Protein AF-0000000074167340 (afdb_homodimer)

Radius of gyration: 22.3 Å; Cα contacts (8 Å, |Δi|>4): 330; chains: 2; bounding box: 80×56×42 Å

Secondary structure (DSSP, 8-state):
-------HHHHHHHHHHHHHHHTTS-GGG--HHHHHHHHT--HHHHHHH-SSHHHHHHHHHHHHHHT------S-HHHHHHHHHHHHHHHHTSHHHHHHHHHHHH---HHHHHHHIIIIIIHHHHHHHHHHTTTS-HHHHHHHHHHHHHHHHHHHHS-GGG-SHHHHHHHHHHHHHHT-/---PPP-HHHHHHHHHHHHHHHTTS-GGG--HHHHHHHHT--HHHHHHH-SSHHHHHHHHHHHHHHT------S-HHHHHHHHHHHHHHHHTSHHHHHHHHHHHH---HHHHHHHIIIIIIHHHHHHHHHHTTTS-HHHHHHHHHHHHHHHHHHHHS-GGG-SHHHHHHHHHHHHHHT-

Sequence (358 aa):
MAGRPKDPTINKKIYTEIQRLLETTHFRDITIDQISENTGISKATIYRRWKDKSSIIMSAFIEQSQYIVIHNQDNLYDDLFQFLVKIKDIYKTKLGSAVIEILISHQQMEARETFMTNYFNHNRKVLKEIVRKHIQEEEQDLFIDLIFSPIYFNILIKPETLDKNYIKKMLNQVLRIYHMAGRPKDPTINKKIYTEIQRLLETTHFRDITIDQISENTGISKATIYRRWKDKSSIIMSAFIEQSQYIVIHNQDNLYDDLFQFLVKIKDIYKTKLGSAVIEILISHQQMEARETFMTNYFNHNRKVLKEIVRKHIQEEEQDLFIDLIFSPIYFNILIKPETLDKNYIKKMLNQVLRIYH

pLDDT: mean 90.51, std 11.41, range [33.06, 98.44]

Organism: Staphylococcus epidermidis (strain ATCC 35984 / DSM 28319 / BCRC 17069 / CCUG 31568 / BM 3577 / RP62A) (NCBI:txid176279)

Solvent-accessible surface area (backbone atoms only — not comparable to full-atom values): 20411 Å² total; per-residue (Å²): 127,86,68,82,75,79,62,69,66,53,56,53,53,53,37,51,49,50,56,56,46,40,74,82,36,60,72,85,74,58,48,68,66,56,54,21,66,75,68,70,46,53,60,69,62,49,51,73,74,31,91,47,69,61,39,47,52,43,50,38,48,48,58,62,57,63,72,62,74,79,67,84,72,88,40,66,68,60,43,50,49,55,51,51,52,51,52,49,58,48,47,71,35,60,67,30,39,48,49,54,44,48,45,48,65,71,74,46,62,68,34,44,51,50,41,45,58,71,39,52,51,46,53,49,54,54,48,47,63,65,39,54,88,76,37,60,76,90,48,41,66,60,52,52,41,55,67,46,12,48,54,57,32,23,58,45,74,41,51,89,63,64,46,71,66,47,50,51,54,51,49,53,54,57,53,48,52,75,97,126,86,67,82,76,80,64,68,66,53,56,54,53,52,38,51,50,50,55,57,47,40,74,81,39,61,72,86,76,58,47,67,66,56,52,20,64,76,69,70,46,54,62,69,61,48,50,7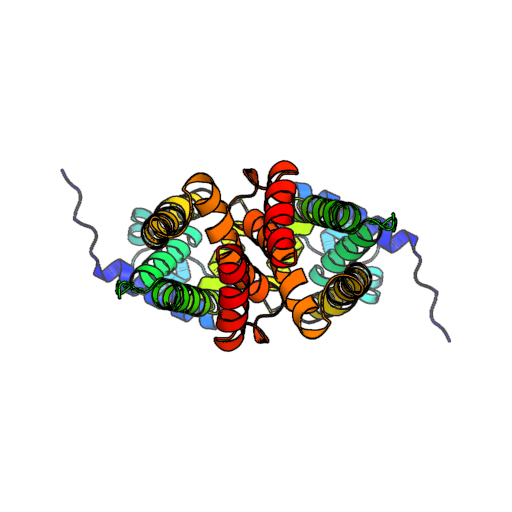3,74,30,92,47,68,61,39,47,53,43,50,40,49,48,58,63,56,62,72,63,73,79,66,83,73,88,39,65,68,59,43,50,50,55,50,52,52,51,52,48,59,49,46,71,36,60,67,31,38,49,51,53,42,48,44,49,64,69,75,45,61,66,36,44,51,50,40,45,58,72,39,53,52,46,53,50,54,55,49,47,64,64,39,54,88,77,37,59,76,92,47,41,65,60,52,50,43,55,67,46,14,45,54,57,33,23,58,44,73,42,50,90,64,63,45,72,66,46,51,51,54,51,49,54,53,57,54,50,51,75,97

Foldseek 3Di:
DPPDPPDPVVLVLLLVVQQVCLVPHQLVPDALVNSCVVRVNDSVSVCVPDVGSLQSLLVSLLVQLVVLDQDPPVDLLVSLLSNLQSVLVSCLGSSNVNNVVVCVVVPCVVSNVCCVPRPVVVVLVVNCVSCVVQDPPVCSVVLVCQLNVVSVVCSPPPSVPDDSVVSSVSSVVSVVVRD/DPPDPPDPVVLVLLLVVLQVCLVPHQLVPDALVNSCVVRVNDSVSVCVPDVGSLQSLLVSLLVQLVVLDQDPPVDLLVSLLSNLQSVLVSCLGSSNVNNVVVCVVVPCVVSNVCCVPSPVVVVLVVNCVSCVVQDPPVCSVVLVCQLNVVSVVCSPPPSVPDDSVVSVVSSVVSVVVRD

Structure (mmCIF, N/CA/C/O backbone):
data_AF-0000000074167340-model_v1
#
loop_
_entity.id
_entity.type
_entity.pdbx_description
1 polymer 'Transcriptional regulator, putative'
#
loop_
_atom_site.group_PDB
_atom_site.id
_atom_site.type_symbol
_atom_site.label_atom_id
_atom_site.label_alt_id
_atom_site.label_comp_id
_atom_site.label_asym_id
_atom_site.label_entity_id
_atom_site.label_seq_id
_atom_site.pdbx_PDB_ins_code
_atom_site.Cartn_x
_atom_site.Cartn_y
_atom_site.Cartn_z
_atom_site.occupancy
_atom_site.B_iso_or_equiv
_atom_site.auth_seq_id
_atom_site.auth_comp_id
_atom_site.auth_asym_id
_atom_site.auth_atom_id
_atom_site.pdbx_PDB_model_num
ATOM 1 N N . MET A 1 1 ? -38.094 -15 -15.633 1 33.28 1 MET A N 1
ATOM 2 C CA . MET A 1 1 ? -38.25 -15.492 -14.266 1 33.28 1 MET A CA 1
ATOM 3 C C . MET A 1 1 ? -37.094 -15.055 -13.391 1 33.28 1 MET A C 1
ATOM 5 O O . MET A 1 1 ? -35.938 -15.047 -13.836 1 33.28 1 MET A O 1
ATOM 9 N N . ALA A 1 2 ? -37.406 -14.242 -12.414 1 44.94 2 ALA A N 1
ATOM 10 C CA . ALA A 1 2 ? -36.406 -13.797 -11.453 1 44.94 2 ALA A CA 1
ATOM 11 C C . ALA A 1 2 ? -35.625 -14.984 -10.875 1 44.94 2 ALA A C 1
ATOM 13 O O . ALA A 1 2 ? -36.219 -15.945 -10.391 1 44.94 2 ALA A O 1
ATOM 14 N N . GLY A 1 3 ? -34.5 -15.391 -11.312 1 44.56 3 GLY A N 1
ATOM 15 C CA . GLY A 1 3 ? -33.75 -16.547 -10.859 1 44.56 3 GLY A CA 1
ATOM 16 C C . GLY A 1 3 ? -33.781 -16.719 -9.352 1 44.56 3 GLY A C 1
ATOM 17 O O . GLY A 1 3 ? -34.188 -15.812 -8.625 1 44.56 3 GLY A O 1
ATOM 18 N N . ARG A 1 4 ? -33.625 -18.031 -8.828 1 52.03 4 ARG A N 1
ATOM 19 C CA . ARG A 1 4 ? -33.656 -18.375 -7.41 1 52.03 4 ARG A CA 1
ATOM 20 C C . ARG A 1 4 ? -32.812 -17.406 -6.586 1 52.03 4 ARG A C 1
ATOM 22 O O . ARG A 1 4 ? -31.656 -17.109 -6.957 1 52.03 4 ARG A O 1
ATOM 29 N N . PRO A 1 5 ? -33.406 -16.688 -5.684 1 54.44 5 PRO A N 1
ATOM 30 C CA . PRO A 1 5 ? -32.656 -15.773 -4.836 1 54.44 5 PRO A CA 1
ATOM 31 C C . PRO A 1 5 ? -31.391 -16.438 -4.25 1 54.44 5 PRO A C 1
ATOM 33 O O . PRO A 1 5 ? -31.406 -17.625 -3.949 1 54.44 5 PRO A O 1
ATOM 36 N N . LYS A 1 6 ? -30.25 -15.867 -4.441 1 64.75 6 LYS A N 1
ATOM 37 C CA . LYS A 1 6 ? -28.984 -16.375 -3.926 1 64.75 6 LYS A CA 1
ATOM 38 C C . LYS A 1 6 ? -29.078 -16.625 -2.422 1 64.75 6 LYS A C 1
ATOM 40 O O . LYS A 1 6 ? -29.578 -15.789 -1.676 1 64.75 6 LYS A O 1
ATOM 45 N N . ASP A 1 7 ? -28.906 -17.953 -2.025 1 71.19 7 ASP A N 1
ATOM 46 C CA . ASP A 1 7 ? -28.859 -18.375 -0.629 1 71.19 7 ASP A CA 1
ATOM 47 C C . ASP A 1 7 ? -27.766 -17.609 0.131 1 71.19 7 ASP A C 1
ATOM 49 O O . ASP A 1 7 ? -26.578 -17.75 -0.174 1 71.19 7 ASP A O 1
ATOM 53 N N . PRO A 1 8 ? -28.156 -16.734 1.075 1 75.88 8 PRO A N 1
ATOM 54 C CA . PRO A 1 8 ? -27.156 -15.93 1.793 1 75.88 8 PRO A CA 1
ATOM 55 C C . PRO A 1 8 ? -26.188 -16.781 2.609 1 75.88 8 PRO A C 1
ATOM 57 O O . PRO A 1 8 ? -25.109 -16.328 2.971 1 75.88 8 PRO A O 1
ATOM 60 N N . THR A 1 9 ? -26.578 -17.984 2.879 1 86.94 9 THR A N 1
ATOM 61 C CA . THR A 1 9 ? -25.719 -18.844 3.684 1 86.94 9 THR A CA 1
ATOM 62 C C . THR A 1 9 ? -24.484 -19.266 2.889 1 86.94 9 THR A C 1
ATOM 64 O O . THR A 1 9 ? -23.453 -19.594 3.467 1 86.94 9 THR A O 1
ATOM 67 N N . ILE A 1 10 ? -24.625 -19.25 1.661 1 92.38 10 ILE A N 1
ATOM 68 C CA . ILE A 1 10 ? -23.531 -19.656 0.774 1 92.38 10 ILE A CA 1
ATOM 69 C C . ILE A 1 10 ? -22.375 -18.672 0.886 1 92.38 10 ILE A C 1
ATOM 71 O O . ILE A 1 10 ? -21.219 -19.062 1.049 1 92.38 10 ILE A O 1
ATOM 75 N N . ASN A 1 11 ? -22.703 -17.422 0.851 1 94.56 11 ASN A N 1
ATOM 76 C CA . ASN A 1 11 ? -21.656 -16.406 0.942 1 94.56 11 ASN A CA 1
ATOM 77 C C . ASN A 1 11 ? -20.859 -16.547 2.234 1 94.56 11 ASN A C 1
ATOM 79 O O . ASN A 1 11 ? -19.625 -16.531 2.211 1 94.56 11 ASN A O 1
ATOM 83 N N . LYS A 1 12 ? -21.594 -16.734 3.279 1 94.5 12 LYS A N 1
ATOM 84 C CA . LYS A 1 12 ? -20.938 -16.828 4.578 1 94.5 12 LYS A CA 1
ATOM 85 C C . LYS A 1 12 ? -19.984 -18.031 4.629 1 94.5 12 LYS A C 1
ATOM 87 O O . LYS A 1 12 ? -18.859 -17.906 5.145 1 94.5 12 LYS A O 1
ATOM 92 N N . LYS A 1 13 ? -20.438 -19.125 4.129 1 96.75 13 LYS A N 1
ATOM 93 C CA . LYS A 1 13 ? -19.609 -20.328 4.105 1 96.75 13 LYS A CA 1
ATOM 94 C C . LYS A 1 13 ? -18.344 -20.094 3.283 1 96.75 13 LYS A C 1
ATOM 96 O O . LYS A 1 13 ? -17.25 -20.484 3.703 1 96.75 13 LYS A O 1
ATOM 101 N N . ILE A 1 14 ? -18.5 -19.5 2.197 1 97.81 14 ILE A N 1
ATOM 102 C CA . ILE A 1 14 ? -17.375 -19.266 1.293 1 97.81 14 ILE A CA 1
ATOM 103 C C . ILE A 1 14 ? -16.422 -18.234 1.913 1 97.81 14 ILE A C 1
ATOM 105 O O . ILE A 1 14 ? -15.203 -18.422 1.875 1 97.81 14 ILE A O 1
ATOM 109 N N . TYR A 1 15 ? -16.984 -17.219 2.521 1 97.12 15 TYR A N 1
ATOM 110 C CA . TYR A 1 15 ? -16.156 -16.203 3.164 1 97.12 15 TYR A CA 1
ATOM 111 C C . TYR A 1 15 ? -15.359 -16.812 4.316 1 97.12 15 TYR A C 1
ATOM 113 O O . TYR A 1 15 ? -14.18 -16.5 4.488 1 97.12 15 TYR A O 1
ATOM 121 N N . THR A 1 16 ? -16 -17.641 5.078 1 97.19 16 THR A N 1
ATOM 122 C CA . THR A 1 16 ? -15.336 -18.312 6.188 1 97.19 16 THR A CA 1
ATOM 123 C C . THR A 1 16 ? -14.195 -19.188 5.68 1 97.19 16 THR A C 1
ATOM 125 O O . THR A 1 16 ? -13.109 -19.203 6.266 1 97.19 16 THR A O 1
ATOM 128 N N . GLU A 1 17 ? -14.461 -19.922 4.637 1 98.25 17 GLU A N 1
ATOM 129 C CA . GLU A 1 17 ? -13.438 -20.781 4.047 1 98.25 17 GLU A CA 1
ATOM 130 C C . GLU A 1 17 ? -12.258 -19.969 3.529 1 98.25 17 GLU A C 1
ATOM 132 O O . GLU A 1 17 ? -11.102 -20.359 3.707 1 98.25 17 GLU A O 1
ATOM 137 N N . ILE A 1 18 ? -12.57 -18.844 2.861 1 98.12 18 ILE A N 1
ATOM 138 C CA . ILE A 1 18 ? -11.516 -17.969 2.361 1 98.12 18 ILE A CA 1
ATOM 139 C C . ILE A 1 18 ? -10.641 -17.5 3.521 1 98.12 18 ILE A C 1
ATOM 141 O O . ILE A 1 18 ? -9.414 -17.562 3.441 1 98.12 18 ILE A O 1
ATOM 145 N N . GLN A 1 19 ? -11.234 -17.062 4.566 1 96.94 19 GLN A N 1
ATOM 146 C CA . GLN A 1 19 ? -10.5 -16.578 5.73 1 96.94 19 GLN A CA 1
ATOM 147 C C . GLN A 1 19 ? -9.641 -17.688 6.34 1 96.94 19 GLN A C 1
ATOM 149 O O . GLN A 1 19 ? -8.492 -17.453 6.719 1 96.94 19 GLN A O 1
ATOM 154 N N . ARG A 1 20 ? -10.188 -18.812 6.422 1 97.75 20 ARG A N 1
ATOM 155 C CA . ARG A 1 20 ? -9.453 -19.969 6.941 1 97.75 20 ARG A CA 1
ATOM 156 C C . ARG A 1 20 ? -8.234 -20.266 6.078 1 97.75 20 ARG A C 1
ATOM 158 O O . ARG A 1 20 ? -7.129 -20.438 6.598 1 97.75 20 ARG A O 1
ATOM 165 N N . LEU A 1 21 ? -8.422 -20.344 4.766 1 97.94 21 LEU A N 1
ATOM 166 C CA . LEU A 1 21 ? -7.344 -20.656 3.84 1 97.94 21 LEU A CA 1
ATOM 167 C C . LEU A 1 21 ? -6.246 -19.609 3.895 1 97.94 21 LEU A C 1
ATOM 169 O O . LEU A 1 21 ? -5.059 -19.938 3.822 1 97.94 21 LEU A O 1
ATOM 173 N N . LEU A 1 22 ? -6.656 -18.391 4.078 1 96.75 22 LEU A N 1
ATOM 174 C CA . LEU A 1 22 ? -5.699 -17.281 4.059 1 96.75 22 LEU A CA 1
ATOM 175 C C . LEU A 1 22 ? -4.781 -17.344 5.273 1 96.75 22 LEU A C 1
ATOM 177 O O . LEU A 1 22 ? -3.729 -16.703 5.293 1 96.75 22 LEU A O 1
ATOM 181 N N . GLU A 1 23 ? -5.133 -18.047 6.285 1 94.94 23 GLU A N 1
ATOM 182 C CA . GLU A 1 23 ? -4.305 -18.172 7.48 1 94.94 23 GLU A CA 1
ATOM 183 C C . GLU A 1 23 ? -3.004 -18.906 7.18 1 94.94 23 GLU A C 1
ATOM 185 O O . GLU A 1 23 ? -1.98 -18.656 7.82 1 94.94 23 GLU A O 1
ATOM 190 N N . THR A 1 24 ? -3.047 -19.766 6.156 1 93.75 24 THR A N 1
ATOM 191 C CA . THR A 1 24 ? -1.882 -20.609 5.945 1 93.75 24 THR A CA 1
ATOM 192 C C . THR A 1 24 ? -1.45 -20.594 4.48 1 93.75 24 THR A C 1
ATOM 194 O O . THR A 1 24 ? -0.377 -21.094 4.137 1 93.75 24 THR A O 1
ATOM 197 N N . THR A 1 25 ? -2.32 -20.062 3.613 1 94 25 THR A N 1
ATOM 198 C CA . THR A 1 25 ? -2.062 -20.094 2.178 1 94 25 THR A CA 1
ATOM 199 C C . THR A 1 25 ? -2.135 -18.688 1.584 1 94 25 THR A C 1
ATOM 201 O O . THR A 1 25 ? -3.029 -17.922 1.922 1 94 25 THR A O 1
ATOM 204 N N . HIS A 1 26 ? -1.151 -18.344 0.718 1 91.81 26 HIS A N 1
ATOM 205 C CA . HIS A 1 26 ? -1.223 -17.078 -0.015 1 91.81 26 HIS A CA 1
ATOM 206 C C . HIS A 1 26 ? -2.408 -17.062 -0.973 1 91.81 26 HIS A C 1
ATOM 208 O O . HIS A 1 26 ? -2.742 -18.094 -1.57 1 91.81 26 HIS A O 1
ATOM 214 N N . PHE A 1 27 ? -2.986 -15.938 -1.153 1 93.12 27 PHE A N 1
ATOM 215 C CA . PHE A 1 27 ? -4.254 -15.875 -1.873 1 93.12 27 PHE A CA 1
ATOM 216 C C . PHE A 1 27 ? -4.082 -16.344 -3.311 1 93.12 27 PHE A C 1
ATOM 218 O O . PHE A 1 27 ? -5.012 -16.906 -3.9 1 93.12 27 PHE A O 1
ATOM 225 N N . ARG A 1 28 ? -2.932 -16.234 -3.877 1 89.75 28 ARG A N 1
ATOM 226 C CA . ARG A 1 28 ? -2.695 -16.625 -5.262 1 89.75 28 ARG A CA 1
ATOM 227 C C . ARG A 1 28 ? -2.73 -18.141 -5.414 1 89.75 28 ARG A C 1
ATOM 229 O O . ARG A 1 28 ? -2.99 -18.656 -6.504 1 89.75 28 ARG A O 1
ATOM 236 N N . ASP A 1 29 ? -2.475 -18.781 -4.371 1 93.19 29 ASP A N 1
ATOM 237 C CA . ASP A 1 29 ? -2.385 -20.234 -4.422 1 93.19 29 ASP A CA 1
ATOM 238 C C . ASP A 1 29 ? -3.719 -20.875 -4.062 1 93.19 29 ASP A C 1
ATOM 240 O O . ASP A 1 29 ? -3.869 -22.094 -4.16 1 93.19 29 ASP A O 1
ATOM 244 N N . ILE A 1 30 ? -4.625 -20.125 -3.582 1 96.75 30 ILE A N 1
ATOM 245 C CA . ILE A 1 30 ? -5.969 -20.625 -3.312 1 96.75 30 ILE A CA 1
ATOM 246 C C . ILE A 1 30 ? -6.703 -20.859 -4.629 1 96.75 30 ILE A C 1
ATOM 248 O O . ILE A 1 30 ? -6.617 -20.047 -5.555 1 96.75 30 ILE A O 1
ATOM 252 N N . THR A 1 31 ? -7.383 -22 -4.75 1 97.12 31 THR A N 1
ATOM 253 C CA . THR A 1 31 ? -8.094 -22.312 -5.984 1 97.12 31 THR A CA 1
ATOM 254 C C . THR A 1 31 ? -9.586 -22.469 -5.723 1 97.12 31 THR A C 1
ATOM 256 O O . THR A 1 31 ? -10 -22.766 -4.598 1 97.12 31 THR A O 1
ATOM 259 N N . ILE A 1 32 ? -10.305 -22.328 -6.797 1 97.69 32 ILE A N 1
ATOM 260 C CA . ILE A 1 32 ? -11.75 -22.516 -6.719 1 97.69 32 ILE A CA 1
ATOM 261 C C . ILE A 1 32 ? -12.047 -23.984 -6.383 1 97.69 32 ILE A C 1
ATOM 263 O O . ILE A 1 32 ? -12.992 -24.266 -5.641 1 97.69 32 ILE A O 1
ATOM 267 N N . ASP A 1 33 ? -11.258 -24.859 -6.875 1 97.94 33 ASP A N 1
ATOM 268 C CA . ASP A 1 33 ? -11.422 -26.281 -6.574 1 97.94 33 ASP A CA 1
ATOM 269 C C . ASP A 1 33 ? -11.305 -26.547 -5.074 1 97.94 33 ASP A C 1
ATOM 271 O O . ASP A 1 33 ? -12.117 -27.266 -4.5 1 97.94 33 ASP A O 1
ATOM 275 N N . GLN A 1 34 ? -10.344 -25.969 -4.492 1 97.81 34 GLN A N 1
ATOM 276 C CA . GLN A 1 34 ? -10.133 -26.109 -3.057 1 97.81 34 GLN A CA 1
ATOM 277 C C . GLN A 1 34 ? -11.328 -25.578 -2.268 1 97.81 34 GLN A C 1
ATOM 279 O O . GLN A 1 34 ? -11.805 -26.234 -1.336 1 97.81 34 GLN A O 1
ATOM 284 N N . ILE A 1 35 ? -11.789 -24.422 -2.639 1 98.12 35 ILE A N 1
ATOM 285 C CA . ILE A 1 35 ? -12.922 -23.797 -1.97 1 98.12 35 ILE A CA 1
ATOM 286 C C . ILE A 1 35 ? -14.156 -24.688 -2.119 1 98.12 35 ILE A C 1
ATOM 288 O O . ILE A 1 35 ? -14.859 -24.953 -1.141 1 98.12 35 ILE A O 1
ATOM 292 N N . SER A 1 36 ? -14.367 -25.141 -3.346 1 98.44 36 SER A N 1
ATOM 293 C CA . SER A 1 36 ? -15.5 -26 -3.629 1 98.44 36 SER A CA 1
ATOM 294 C C . SER A 1 36 ? -15.438 -27.281 -2.797 1 98.44 36 SER A C 1
ATOM 296 O O . SER A 1 36 ? -16.406 -27.641 -2.127 1 98.44 36 SER A O 1
ATOM 298 N N . GLU A 1 37 ? -14.359 -27.891 -2.77 1 98.31 37 GLU A N 1
ATOM 299 C CA . GLU A 1 37 ? -14.172 -29.141 -2.051 1 98.31 37 GLU A CA 1
ATOM 300 C C . GLU A 1 37 ? -14.359 -28.953 -0.548 1 98.31 37 GLU A C 1
ATOM 302 O O . GLU A 1 37 ? -15.078 -29.719 0.098 1 98.31 37 GLU A O 1
ATOM 307 N N . ASN A 1 38 ? -13.805 -27.953 0.001 1 98.06 38 ASN A N 1
ATOM 308 C CA . ASN A 1 38 ? -13.82 -27.719 1.439 1 98.06 38 ASN A CA 1
ATOM 309 C C . ASN A 1 38 ? -15.219 -27.328 1.924 1 98.06 38 ASN A C 1
ATOM 311 O O . ASN A 1 38 ? -15.586 -27.625 3.064 1 98.06 38 ASN A O 1
ATOM 315 N N . THR A 1 39 ? -15.984 -26.688 1.065 1 97.75 39 THR A N 1
ATOM 316 C CA . THR A 1 39 ? -17.266 -26.141 1.502 1 97.75 39 THR A CA 1
ATOM 317 C C . THR A 1 39 ? -18.406 -27.062 1.075 1 97.75 39 THR A C 1
ATOM 319 O O . THR A 1 39 ? -19.531 -26.938 1.581 1 97.75 39 THR A O 1
ATOM 322 N N . GLY A 1 40 ? -18.203 -27.812 0.029 1 97.69 40 GLY A N 1
ATOM 323 C CA . GLY A 1 40 ? -19.25 -28.641 -0.548 1 97.69 40 GLY A CA 1
ATOM 324 C C . GLY A 1 40 ? -20.109 -27.891 -1.539 1 97.69 40 GLY A C 1
ATOM 325 O O . GLY A 1 40 ? -21.125 -28.422 -2.006 1 97.69 40 GLY A O 1
ATOM 326 N N . ILE A 1 41 ? -19.75 -26.719 -1.821 1 97.69 41 ILE A N 1
ATOM 327 C CA . ILE A 1 41 ? -20.484 -25.906 -2.795 1 97.69 41 ILE A CA 1
ATOM 328 C C . ILE A 1 41 ? -19.875 -26.109 -4.184 1 97.69 41 ILE A C 1
ATOM 330 O O . ILE A 1 41 ? -18.672 -26.047 -4.363 1 97.69 41 ILE A O 1
ATOM 334 N N . SER A 1 42 ? -20.719 -26.344 -5.16 1 97.19 42 SER A N 1
ATOM 335 C CA . SER A 1 42 ? -20.234 -26.688 -6.5 1 97.19 42 SER A CA 1
ATOM 336 C C . SER A 1 42 ? -19.547 -25.484 -7.152 1 97.19 42 SER A C 1
ATOM 338 O O . SER A 1 42 ? -19.891 -24.344 -6.871 1 97.19 42 SER A O 1
ATOM 340 N N . LYS A 1 43 ? -18.625 -25.766 -8.047 1 97.5 43 LYS A N 1
ATOM 341 C CA . LYS A 1 43 ? -17.969 -24.719 -8.805 1 97.5 43 LYS A CA 1
ATOM 342 C C . LYS A 1 43 ? -18.969 -23.891 -9.617 1 97.5 43 LYS A C 1
ATOM 344 O O . LYS A 1 43 ? -18.844 -22.672 -9.727 1 97.5 43 LYS A O 1
ATOM 349 N N . ALA A 1 44 ? -19.938 -24.547 -10.156 1 96.75 44 ALA A N 1
ATOM 350 C CA . ALA A 1 44 ? -20.969 -23.875 -10.93 1 96.75 44 ALA A CA 1
ATOM 351 C C . ALA A 1 44 ? -21.688 -22.812 -10.086 1 96.75 44 ALA A C 1
ATOM 353 O O . ALA A 1 44 ? -21.906 -21.688 -10.547 1 96.75 44 ALA A O 1
ATOM 354 N N . THR A 1 45 ? -22 -23.203 -8.867 1 96.69 45 THR A N 1
ATOM 355 C CA . THR A 1 45 ? -22.656 -22.266 -7.945 1 96.69 45 THR A CA 1
ATOM 356 C C . THR A 1 45 ? -21.75 -21.094 -7.633 1 96.69 45 THR A C 1
ATOM 358 O O . THR A 1 45 ? -22.188 -19.938 -7.621 1 96.69 45 THR A O 1
ATOM 361 N N . ILE A 1 46 ? -20.438 -21.328 -7.43 1 97.44 46 ILE A N 1
ATOM 362 C CA . ILE A 1 46 ? -19.469 -20.297 -7.098 1 97.44 46 ILE A CA 1
ATOM 363 C C . ILE A 1 46 ? -19.312 -19.328 -8.273 1 97.44 46 ILE A C 1
ATOM 365 O O . ILE A 1 46 ? -19.375 -18.109 -8.094 1 97.44 46 ILE A O 1
ATOM 369 N N . TYR A 1 47 ? -19.328 -19.859 -9.477 1 96.38 47 TYR A N 1
ATOM 370 C CA . TYR A 1 47 ? -19.078 -19.047 -10.664 1 96.38 47 TYR A CA 1
ATOM 371 C C . TYR A 1 47 ? -20.312 -18.234 -11.031 1 96.38 47 TYR A C 1
ATOM 373 O O . TYR A 1 47 ? -20.219 -17.234 -11.758 1 96.38 47 TYR A O 1
ATOM 381 N N . ARG A 1 48 ? -21.391 -18.688 -10.602 1 95.81 48 ARG A N 1
ATOM 382 C CA . ARG A 1 48 ? -22.594 -17.891 -10.789 1 95.81 48 ARG A CA 1
ATOM 383 C C . ARG A 1 48 ? -22.531 -16.609 -9.961 1 95.81 48 ARG A C 1
ATOM 385 O O . ARG A 1 48 ? -23.094 -15.586 -10.352 1 95.81 48 ARG A O 1
ATOM 392 N N . ARG A 1 49 ? -21.75 -16.672 -8.914 1 94.69 49 ARG A N 1
ATOM 393 C CA . ARG A 1 49 ? -21.719 -15.57 -7.969 1 94.69 49 ARG A CA 1
ATOM 394 C C . ARG A 1 49 ? -20.484 -14.695 -8.18 1 94.69 49 ARG A C 1
ATOM 396 O O . ARG A 1 49 ? -20.547 -13.477 -8.031 1 94.69 49 ARG A O 1
ATOM 403 N N . TRP A 1 50 ? -19.438 -15.32 -8.422 1 95.69 50 TRP A N 1
ATOM 404 C CA . TRP A 1 50 ? -18.156 -14.625 -8.562 1 95.69 50 TRP A CA 1
ATOM 405 C C . TRP A 1 50 ? -17.406 -15.086 -9.812 1 95.69 50 TRP A C 1
ATOM 407 O O . TRP A 1 50 ? -17.406 -16.281 -10.125 1 95.69 50 TRP A O 1
ATOM 417 N N . LYS A 1 51 ? -16.734 -14.172 -10.445 1 94.31 51 LYS A N 1
ATOM 418 C CA . LYS A 1 51 ? -16.047 -14.477 -11.688 1 94.31 51 LYS A CA 1
ATOM 419 C C . LYS A 1 51 ? -14.695 -15.156 -11.414 1 94.31 51 LYS A C 1
ATOM 421 O O . LYS A 1 51 ? -14.203 -15.914 -12.25 1 94.31 51 LYS A O 1
ATOM 426 N N . ASP A 1 52 ? -14.102 -14.852 -10.219 1 94.25 52 ASP A N 1
ATOM 427 C CA . ASP A 1 52 ? -12.781 -15.375 -9.883 1 94.25 52 ASP A CA 1
ATOM 428 C C . ASP A 1 52 ? -12.516 -15.273 -8.383 1 94.25 52 ASP A C 1
ATOM 430 O O . ASP A 1 52 ? -13.352 -14.758 -7.633 1 94.25 52 ASP A O 1
ATOM 434 N N . LYS A 1 53 ? -11.445 -15.773 -7.914 1 94.31 53 LYS A N 1
ATOM 435 C CA . LYS A 1 53 ? -11.117 -15.812 -6.492 1 94.31 53 LYS A CA 1
ATOM 436 C C . LYS A 1 53 ? -10.906 -14.406 -5.938 1 94.31 53 LYS A C 1
ATOM 438 O O . LYS A 1 53 ? -11.195 -14.148 -4.77 1 94.31 53 LYS A O 1
ATOM 443 N N . SER A 1 54 ? -10.336 -13.484 -6.738 1 95.75 54 SER A N 1
ATOM 444 C CA . SER A 1 54 ? -10.141 -12.117 -6.273 1 95.75 54 SER A CA 1
ATOM 445 C C . SER A 1 54 ? -11.461 -11.453 -5.93 1 95.75 54 SER A C 1
ATOM 447 O O . SER A 1 54 ? -11.555 -10.719 -4.941 1 95.75 54 SER A O 1
ATOM 449 N N . SER A 1 55 ? -12.445 -11.742 -6.719 1 96.19 55 SER A N 1
ATOM 450 C CA . SER A 1 55 ? -13.781 -11.211 -6.461 1 96.19 55 SER A CA 1
ATOM 451 C C . SER A 1 55 ? -14.352 -11.773 -5.164 1 96.19 55 SER A C 1
ATOM 453 O O . SER A 1 55 ? -15.039 -11.062 -4.426 1 96.19 55 SER A O 1
ATOM 455 N N . ILE A 1 56 ? -14.078 -13.031 -4.875 1 97.19 56 ILE A N 1
ATOM 456 C CA . ILE A 1 56 ? -14.531 -13.641 -3.627 1 97.19 56 ILE A CA 1
ATOM 457 C C . ILE A 1 56 ? -13.844 -12.961 -2.445 1 97.19 56 ILE A C 1
ATOM 459 O O . ILE A 1 56 ? -14.508 -12.57 -1.479 1 97.19 56 ILE A O 1
ATOM 463 N N . ILE A 1 57 ? -12.562 -12.805 -2.555 1 97.56 57 ILE A N 1
ATOM 464 C CA . ILE A 1 57 ? -11.766 -12.195 -1.497 1 97.56 57 ILE A CA 1
ATOM 465 C C . ILE A 1 57 ? -12.25 -10.773 -1.235 1 97.56 57 ILE A C 1
ATOM 467 O O . ILE A 1 57 ? -12.43 -10.375 -0.083 1 97.56 57 ILE A O 1
ATOM 471 N N . MET A 1 58 ? -12.484 -10.07 -2.289 1 97.19 58 MET A N 1
ATOM 472 C CA . MET A 1 58 ? -12.961 -8.695 -2.164 1 97.19 58 MET A CA 1
ATOM 473 C C . MET A 1 58 ? -14.328 -8.648 -1.488 1 97.19 58 MET A C 1
ATOM 475 O O . MET A 1 58 ? -14.57 -7.812 -0.618 1 97.19 58 MET A O 1
ATOM 479 N N . SER A 1 59 ? -15.164 -9.57 -1.897 1 96.06 59 SER A N 1
ATOM 480 C CA . SER A 1 59 ? -16.5 -9.633 -1.302 1 96.06 59 SER A CA 1
ATOM 481 C C . SER A 1 59 ? -16.422 -9.969 0.184 1 96.06 59 SER A C 1
ATOM 483 O O . SER A 1 59 ? -17.141 -9.383 0.993 1 96.06 59 SER A O 1
ATOM 485 N N . ALA A 1 60 ? -15.578 -10.875 0.534 1 96.62 60 ALA A N 1
ATOM 486 C CA . ALA A 1 60 ? -15.375 -11.234 1.936 1 96.62 60 ALA A CA 1
ATOM 487 C C . ALA A 1 60 ? -14.883 -10.031 2.738 1 96.62 60 ALA A C 1
ATOM 489 O O . ALA A 1 60 ? -15.328 -9.805 3.863 1 96.62 60 ALA A O 1
ATOM 490 N N . PHE A 1 61 ? -14.008 -9.273 2.197 1 97.06 61 PHE A N 1
ATOM 491 C CA . PHE A 1 61 ? -13.445 -8.086 2.82 1 97.06 61 PHE A CA 1
ATOM 492 C C . PHE A 1 61 ? -14.523 -7.039 3.066 1 97.06 61 PHE A C 1
ATOM 494 O O . PHE A 1 61 ? -14.625 -6.488 4.164 1 97.06 61 PHE A O 1
ATOM 501 N N . ILE A 1 62 ? -15.32 -6.797 2.049 1 95.81 62 ILE A N 1
ATOM 502 C CA . ILE A 1 62 ? -16.375 -5.785 2.139 1 95.81 62 ILE A CA 1
ATOM 503 C C . ILE A 1 62 ? -17.375 -6.184 3.211 1 95.81 62 ILE A C 1
ATOM 505 O O . ILE A 1 62 ? -17.812 -5.348 4.008 1 95.81 62 ILE A O 1
ATOM 509 N N . GLU A 1 63 ? -17.656 -7.461 3.186 1 93 63 GLU A N 1
ATOM 510 C CA . GLU A 1 63 ? -18.562 -7.961 4.215 1 93 63 GLU A CA 1
ATOM 511 C C . GLU A 1 63 ? -18 -7.738 5.609 1 93 63 GLU A C 1
ATOM 513 O O . GLU A 1 63 ? -18.703 -7.293 6.512 1 93 63 GLU A O 1
ATOM 518 N N . GLN A 1 64 ? -16.812 -7.98 5.824 1 92.19 64 GLN A N 1
ATOM 519 C CA . GLN A 1 64 ? -16.156 -7.84 7.121 1 92.19 64 GLN A CA 1
ATOM 520 C C . GLN A 1 64 ? -16.047 -6.371 7.527 1 92.19 64 GLN A C 1
ATOM 522 O O . GLN A 1 64 ? -16.125 -6.039 8.711 1 92.19 64 GLN A O 1
ATOM 527 N N . SER A 1 65 ? -15.906 -5.508 6.582 1 90.88 65 SER A N 1
ATOM 528 C CA . SER A 1 65 ? -15.688 -4.09 6.852 1 90.88 65 SER A CA 1
ATOM 529 C C . SER A 1 65 ? -16.984 -3.4 7.258 1 90.88 65 SER A C 1
ATOM 531 O O . SER A 1 65 ? -16.969 -2.33 7.867 1 90.88 65 SER A O 1
ATOM 533 N N . GLN A 1 66 ? -18.203 -3.869 6.801 1 80.56 66 GLN A N 1
ATOM 534 C CA . GLN A 1 66 ? -19.5 -3.266 7.055 1 80.56 66 GLN A CA 1
ATOM 535 C C . GLN A 1 66 ? -19.906 -3.43 8.516 1 80.56 66 GLN A C 1
ATOM 537 O O . GLN A 1 66 ? -20.781 -2.705 9.008 1 80.56 66 GLN A O 1
ATOM 542 N N . TYR A 1 67 ? -19.391 -4.324 9.094 1 66.5 67 TYR A N 1
ATOM 543 C CA . TYR A 1 67 ? -19.719 -4.5 10.508 1 66.5 67 TYR A CA 1
ATOM 544 C C . TYR A 1 67 ? -19.156 -3.355 11.336 1 66.5 67 TYR A C 1
ATOM 546 O O . TYR A 1 67 ? -19.438 -3.256 12.539 1 66.5 67 TYR A O 1
ATOM 554 N N . ILE A 1 68 ? -18.594 -2.41 10.695 1 59.09 68 ILE A N 1
ATOM 555 C CA . ILE A 1 68 ? -17.953 -1.277 11.367 1 59.09 68 ILE A CA 1
ATOM 556 C C . ILE A 1 68 ? -18.984 -0.154 11.547 1 59.09 68 ILE A C 1
ATOM 558 O O . ILE A 1 68 ? -19.266 0.586 10.602 1 59.09 68 ILE A O 1
ATOM 562 N N . VAL A 1 69 ? -20.016 -0.324 12.383 1 58.41 69 VAL A N 1
ATOM 563 C CA . VAL A 1 69 ? -21 0.698 12.719 1 58.41 69 VAL A CA 1
ATOM 564 C C . VAL A 1 69 ? -20.312 1.894 13.359 1 58.41 69 VAL A C 1
ATOM 566 O O . VAL A 1 69 ? -19.547 1.734 14.32 1 58.41 69 VAL A O 1
ATOM 569 N N . ILE A 1 70 ? -20.266 3.062 12.586 1 61.44 70 ILE A N 1
ATOM 570 C CA . ILE A 1 70 ? -19.797 4.293 13.219 1 61.44 70 ILE A CA 1
ATOM 571 C C . ILE A 1 70 ? -20.922 4.883 14.078 1 61.44 70 ILE A C 1
ATOM 573 O O . ILE A 1 70 ? -22.031 5.113 13.586 1 61.44 70 ILE A O 1
ATOM 577 N N . HIS A 1 71 ? -20.703 4.746 15.359 1 60.81 71 HIS A N 1
ATOM 578 C CA . HIS A 1 71 ? -21.656 5.41 16.25 1 60.81 71 HIS A CA 1
ATOM 579 C C . HIS A 1 71 ? -21.469 6.922 16.219 1 60.81 71 HIS A C 1
ATOM 581 O O . HIS A 1 71 ? -20.391 7.426 16.547 1 60.81 71 HIS A O 1
ATOM 587 N N . ASN A 1 72 ? -22.203 7.578 15.461 1 64.12 72 ASN A N 1
ATOM 588 C CA . ASN A 1 72 ? -22.156 9.039 15.484 1 64.12 72 ASN A CA 1
ATOM 589 C C . ASN A 1 72 ? -22.359 9.57 16.906 1 64.12 72 ASN A C 1
ATOM 591 O O . ASN A 1 72 ? -23.438 9.438 17.484 1 64.12 72 ASN A O 1
ATOM 595 N N . GLN A 1 73 ? -21.234 9.844 17.609 1 67.19 73 GLN A N 1
ATOM 596 C CA . GLN A 1 73 ? -21.312 10.383 18.969 1 67.19 73 GLN A CA 1
ATOM 597 C C . GLN A 1 73 ? -21.312 11.914 18.953 1 67.19 73 GLN A C 1
ATOM 599 O O . GLN A 1 73 ? -21.234 12.555 20 1 67.19 73 GLN A O 1
ATOM 604 N N . ASP A 1 74 ? -21.375 12.445 17.797 1 77.12 74 ASP A N 1
ATOM 605 C CA . ASP A 1 74 ? -21.359 13.891 17.609 1 77.12 74 ASP A CA 1
ATOM 606 C C . ASP A 1 74 ? -20.047 14.492 18.125 1 77.12 74 ASP A C 1
ATOM 608 O O . ASP A 1 74 ? -20.047 15.586 18.703 1 77.12 74 ASP A O 1
ATOM 612 N N . ASN A 1 75 ? -18.984 13.75 18.234 1 90.06 75 ASN A N 1
ATOM 613 C CA . ASN A 1 75 ? -17.625 14.172 18.516 1 90.06 75 ASN A CA 1
ATOM 614 C C . ASN A 1 75 ? -16.672 13.805 17.391 1 90.06 75 ASN A C 1
ATOM 616 O O . ASN A 1 75 ? -16.453 12.625 17.109 1 90.06 75 ASN A O 1
ATOM 620 N N . LEU A 1 76 ? -16.172 14.836 16.766 1 92 76 LEU A N 1
ATOM 621 C CA . LEU A 1 76 ? -15.375 14.672 15.555 1 92 76 LEU A CA 1
ATOM 622 C C . LEU A 1 76 ? -14.195 13.742 15.797 1 92 76 LEU A C 1
ATOM 624 O O . LEU A 1 76 ? -14.008 12.766 15.07 1 92 76 LEU A O 1
ATOM 628 N N . TYR A 1 77 ? -13.406 14.047 16.859 1 93.94 77 TYR A N 1
ATOM 629 C CA . TYR A 1 77 ? -12.219 13.25 17.172 1 93.94 77 TYR A CA 1
ATOM 630 C C . TYR A 1 77 ? -12.594 11.797 17.422 1 93.94 77 TYR A C 1
ATOM 632 O O . TYR A 1 77 ? -11.992 10.891 16.844 1 93.94 77 TYR A O 1
ATOM 640 N N . ASP A 1 78 ? -13.578 11.523 18.203 1 93.25 78 ASP A N 1
ATOM 641 C CA . ASP A 1 78 ? -13.969 10.172 18.578 1 93.25 78 ASP A CA 1
ATOM 642 C C . ASP A 1 78 ? -14.469 9.383 17.359 1 93.25 78 ASP A C 1
ATOM 644 O O . ASP A 1 78 ? -14.148 8.203 17.203 1 93.25 78 ASP A O 1
ATOM 648 N N . ASP A 1 79 ? -15.211 10.055 16.609 1 92.25 79 ASP A N 1
ATOM 649 C CA . ASP A 1 79 ? -15.742 9.406 15.406 1 92.25 79 ASP A CA 1
ATOM 650 C C . ASP A 1 79 ? -14.625 9.023 14.445 1 92.25 79 ASP A C 1
ATOM 652 O O . ASP A 1 79 ? -14.578 7.895 13.953 1 92.25 79 ASP A O 1
ATOM 656 N N . LEU A 1 80 ? -13.711 9.93 14.227 1 94.75 80 LEU A N 1
ATOM 657 C CA . LEU A 1 80 ? -12.594 9.664 13.328 1 94.75 80 LEU A CA 1
ATOM 658 C C . LEU A 1 80 ? -11.664 8.602 13.906 1 94.75 80 LEU A C 1
ATOM 660 O O . LEU A 1 80 ? -11.227 7.699 13.188 1 94.75 80 LEU A O 1
ATOM 664 N N . PHE A 1 81 ? -11.414 8.711 15.18 1 95.75 81 PHE A N 1
ATOM 665 C CA . PHE A 1 81 ? -10.523 7.766 15.844 1 95.75 81 PHE A CA 1
ATOM 666 C C . PHE A 1 81 ? -11.07 6.348 15.742 1 95.75 81 PHE A C 1
ATOM 668 O O . PHE A 1 81 ? -10.344 5.422 15.375 1 95.75 81 PHE A O 1
ATOM 675 N N . GLN A 1 82 ? -12.305 6.156 16.031 1 93.12 82 GLN A N 1
ATOM 676 C CA . GLN A 1 82 ? -12.922 4.84 15.977 1 93.12 82 GLN A CA 1
ATOM 677 C C . GLN A 1 82 ? -12.891 4.277 14.555 1 93.12 82 GLN A C 1
ATOM 679 O O . GLN A 1 82 ? -12.656 3.084 14.359 1 93.12 82 GLN A O 1
ATOM 684 N N . PHE A 1 83 ? -13.156 5.152 13.633 1 93 83 PHE A N 1
ATOM 685 C CA . PHE A 1 83 ? -13.109 4.75 12.234 1 93 83 PHE A CA 1
ATOM 686 C C . PHE A 1 83 ? -11.719 4.273 11.852 1 93 83 PHE A C 1
ATOM 688 O O . PHE A 1 83 ? -11.562 3.205 11.258 1 93 83 PHE A O 1
ATOM 695 N N . LEU A 1 84 ? -10.711 5.004 12.203 1 95.44 84 LEU A N 1
ATOM 696 C CA . LEU A 1 84 ? -9.328 4.688 11.852 1 95.44 84 LEU A CA 1
ATOM 697 C C . LEU A 1 84 ? -8.875 3.402 12.539 1 95.44 84 LEU A C 1
ATOM 699 O O . LEU A 1 84 ? -8.141 2.605 11.945 1 95.44 84 LEU A O 1
ATOM 703 N N . VAL A 1 85 ? -9.281 3.18 13.719 1 95.31 85 VAL A N 1
ATOM 704 C CA . VAL A 1 85 ? -8.945 1.962 14.445 1 95.31 85 VAL A CA 1
ATOM 705 C C . VAL A 1 85 ? -9.555 0.751 13.742 1 95.31 85 VAL A C 1
ATOM 707 O O . VAL A 1 85 ? -8.906 -0.287 13.609 1 95.31 85 VAL A O 1
ATOM 710 N N . LYS A 1 86 ? -10.719 0.872 13.312 1 92.75 86 LYS A N 1
ATOM 711 C CA . LYS A 1 86 ? -11.375 -0.219 12.594 1 92.75 86 LYS A CA 1
ATOM 712 C C . LYS A 1 86 ? -10.641 -0.547 11.297 1 92.75 86 LYS A C 1
ATOM 714 O O . LYS A 1 86 ? -10.453 -1.719 10.969 1 92.75 86 LYS A O 1
ATOM 719 N N . ILE A 1 87 ? -10.297 0.51 10.602 1 93.81 87 ILE A N 1
ATOM 720 C CA . ILE A 1 87 ? -9.547 0.333 9.367 1 93.81 87 ILE A CA 1
ATOM 721 C C . ILE A 1 87 ? -8.227 -0.387 9.656 1 93.81 87 ILE A C 1
ATOM 723 O O . ILE A 1 87 ? -7.898 -1.375 9 1 93.81 87 ILE A O 1
ATOM 727 N N . LYS A 1 88 ? -7.551 0.07 10.617 1 95.88 88 LYS A N 1
ATOM 728 C CA . LYS A 1 88 ? -6.312 -0.579 11.039 1 95.88 88 LYS A CA 1
ATOM 729 C C . LYS A 1 88 ? -6.535 -2.062 11.312 1 95.88 88 LYS A C 1
ATOM 731 O O . LYS A 1 88 ? -5.781 -2.91 10.828 1 95.88 88 LYS A O 1
ATOM 736 N N . ASP A 1 89 ? -7.551 -2.416 12.008 1 95.12 89 ASP A N 1
ATOM 737 C CA . ASP A 1 89 ? -7.785 -3.787 12.453 1 95.12 89 ASP A CA 1
ATOM 738 C C . ASP A 1 89 ? -8.07 -4.707 11.266 1 95.12 89 ASP A C 1
ATOM 740 O O . ASP A 1 89 ? -7.598 -5.848 11.234 1 95.12 89 ASP A O 1
ATOM 744 N N . ILE A 1 90 ? -8.758 -4.23 10.375 1 94.19 90 ILE A N 1
ATOM 745 C CA . ILE A 1 90 ? -9.117 -5.09 9.25 1 94.19 90 ILE A CA 1
ATOM 746 C C . ILE A 1 90 ? -7.918 -5.266 8.328 1 94.19 90 ILE A C 1
ATOM 748 O O . ILE A 1 90 ? -7.645 -6.371 7.855 1 94.19 90 ILE A O 1
ATOM 752 N N . TYR A 1 91 ? -7.16 -4.234 8.102 1 94 91 TYR A N 1
ATOM 753 C CA . TYR A 1 91 ? -6.082 -4.316 7.121 1 94 91 TYR A CA 1
ATOM 754 C C . TYR A 1 91 ? -4.867 -5.027 7.711 1 94 91 TYR A C 1
ATOM 756 O O . TYR A 1 91 ? -3.959 -5.426 6.977 1 94 91 TYR A O 1
ATOM 764 N N . LYS A 1 92 ? -4.828 -5.23 8.977 1 93.5 92 LYS A N 1
ATOM 765 C CA . LYS A 1 92 ? -3.752 -5.992 9.609 1 93.5 92 LYS A CA 1
ATOM 766 C C . LYS A 1 92 ? -4 -7.492 9.484 1 93.5 92 LYS A C 1
ATOM 768 O O . LYS A 1 92 ? -3.109 -8.297 9.758 1 93.5 92 LYS A O 1
ATOM 773 N N . THR A 1 93 ? -5.164 -7.887 9.055 1 93.94 93 THR A N 1
ATOM 774 C CA . THR A 1 93 ? -5.477 -9.297 8.859 1 93.94 93 THR A CA 1
ATOM 775 C C . THR A 1 93 ? -4.875 -9.812 7.555 1 93.94 93 THR A C 1
ATOM 777 O O . THR A 1 93 ? -4.449 -9.023 6.707 1 93.94 93 THR A O 1
ATOM 780 N N . LYS A 1 94 ? -4.898 -11.141 7.406 1 94.19 94 LYS A N 1
ATOM 781 C CA . LYS A 1 94 ? -4.465 -11.758 6.156 1 94.19 94 LYS A CA 1
ATOM 782 C C . LYS A 1 94 ? -5.387 -11.367 5.004 1 94.19 94 LYS A C 1
ATOM 784 O O . LYS A 1 94 ? -4.934 -11.188 3.871 1 94.19 94 LYS A O 1
ATOM 789 N N . LEU A 1 95 ? -6.621 -11.25 5.402 1 95.94 95 LEU A N 1
ATOM 790 C CA . LEU A 1 95 ? -7.605 -10.844 4.406 1 95.94 95 LEU A CA 1
ATOM 791 C C . LEU A 1 95 ? -7.316 -9.43 3.9 1 95.94 95 LEU A C 1
ATOM 793 O O . LEU A 1 95 ? -7.305 -9.195 2.689 1 95.94 95 LEU A O 1
ATOM 797 N N . GLY A 1 96 ? -7.027 -8.508 4.781 1 94.88 96 GLY A N 1
ATOM 798 C CA . GLY A 1 96 ? -6.68 -7.145 4.402 1 94.88 96 GLY A CA 1
ATOM 799 C C . GLY A 1 96 ? -5.426 -7.066 3.553 1 94.88 96 GLY A C 1
ATOM 800 O O . GLY A 1 96 ? -5.375 -6.312 2.58 1 94.88 96 GLY A O 1
ATOM 801 N N . SER A 1 97 ? -4.477 -7.859 3.891 1 92.69 97 SER A N 1
ATOM 802 C CA . SER A 1 97 ? -3.23 -7.91 3.129 1 92.69 97 SER A CA 1
ATOM 803 C C . SER A 1 97 ? -3.469 -8.422 1.713 1 92.69 97 SER A C 1
ATOM 805 O O . SER A 1 97 ? -2.889 -7.902 0.755 1 92.69 97 SER A O 1
ATOM 807 N N . ALA A 1 98 ? -4.297 -9.383 1.596 1 94.62 98 ALA A N 1
ATOM 808 C CA . ALA A 1 98 ? -4.629 -9.93 0.281 1 94.62 98 ALA A CA 1
ATOM 809 C C . ALA A 1 98 ? -5.309 -8.875 -0.592 1 94.62 98 ALA A C 1
ATOM 811 O O . ALA A 1 98 ? -5.004 -8.758 -1.782 1 94.62 98 ALA A O 1
ATOM 812 N N . VAL A 1 99 ? -6.148 -8.102 -0.02 1 95.75 99 VAL A N 1
ATOM 813 C CA . VAL A 1 99 ? -6.887 -7.078 -0.751 1 95.75 99 VAL A CA 1
ATOM 814 C C . VAL A 1 99 ? -5.922 -6.004 -1.251 1 95.75 99 VAL A C 1
ATOM 816 O O . VAL A 1 99 ? -6.004 -5.574 -2.404 1 95.75 99 VAL A O 1
ATOM 819 N N . ILE A 1 100 ? -4.977 -5.594 -0.457 1 93.38 100 ILE A N 1
ATOM 820 C CA . ILE A 1 100 ? -3.977 -4.605 -0.854 1 93.38 100 ILE A CA 1
ATOM 821 C C . ILE A 1 100 ? -3.176 -5.133 -2.043 1 93.38 100 ILE A C 1
ATOM 823 O O . ILE A 1 100 ? -2.943 -4.406 -3.012 1 93.38 100 ILE A O 1
ATOM 827 N N . GLU A 1 101 ? -2.797 -6.371 -1.961 1 91.94 101 GLU A N 1
ATOM 828 C CA . GLU A 1 101 ? -2.035 -6.98 -3.049 1 91.94 101 GLU A CA 1
ATOM 829 C C . GLU A 1 101 ? -2.85 -7.016 -4.34 1 91.94 101 GLU A C 1
ATOM 831 O O . GLU A 1 101 ? -2.318 -6.754 -5.422 1 91.94 101 GLU A O 1
ATOM 836 N N . ILE A 1 102 ? -4.102 -7.34 -4.188 1 93.25 102 ILE A N 1
ATOM 837 C CA . ILE A 1 102 ? -4.988 -7.387 -5.344 1 93.25 102 ILE A CA 1
ATOM 838 C C . ILE A 1 102 ? -5.102 -6 -5.969 1 93.25 102 ILE A C 1
ATOM 840 O O . ILE A 1 102 ? -5.008 -5.852 -7.191 1 93.25 102 ILE A O 1
ATOM 844 N N . LEU A 1 103 ? -5.234 -4.98 -5.184 1 92.69 103 LEU A N 1
ATOM 845 C CA . LEU A 1 103 ? -5.426 -3.617 -5.668 1 92.69 103 LEU A CA 1
ATOM 846 C C . LEU A 1 103 ? -4.18 -3.117 -6.387 1 92.69 103 LEU A C 1
ATOM 848 O O . LEU A 1 103 ? -4.277 -2.402 -7.387 1 92.69 103 LEU A O 1
ATOM 852 N N . ILE A 1 104 ? -3.035 -3.5 -5.938 1 89.5 104 ILE A N 1
ATOM 853 C CA . ILE A 1 104 ? -1.783 -3.006 -6.5 1 89.5 104 ILE A CA 1
ATOM 854 C C . ILE A 1 104 ? -1.487 -3.723 -7.816 1 89.5 104 ILE A C 1
ATOM 856 O O . ILE A 1 104 ? -0.767 -3.197 -8.664 1 89.5 104 ILE A O 1
ATOM 860 N N . SER A 1 105 ? -1.938 -5.008 -8.023 1 82.19 105 SER A N 1
ATOM 861 C CA . SER A 1 105 ? -1.65 -5.793 -9.219 1 82.19 105 SER A CA 1
ATOM 862 C C . SER A 1 105 ? -2.293 -5.176 -10.453 1 82.19 105 SER A C 1
ATOM 864 O O . SER A 1 105 ? -1.823 -5.383 -11.57 1 82.19 105 SER A O 1
ATOM 866 N N . HIS A 1 106 ? -3.285 -4.316 -10.328 1 75.12 106 HIS A N 1
ATOM 867 C CA . HIS A 1 106 ? -4.012 -3.605 -11.375 1 75.12 106 HIS A CA 1
ATOM 868 C C . HIS A 1 106 ? -4.609 -4.574 -12.391 1 75.12 106 HIS A C 1
ATOM 870 O O . HIS A 1 106 ? -5.055 -4.164 -13.469 1 75.12 106 HIS A O 1
ATOM 876 N N . GLN A 1 107 ? -4.586 -5.832 -12.18 1 72.56 107 GLN A N 1
ATOM 877 C CA . GLN A 1 107 ? -5.047 -6.836 -13.133 1 72.56 107 GLN A CA 1
ATOM 878 C C . GLN A 1 107 ? -6.445 -7.332 -12.781 1 72.56 107 GLN A C 1
ATOM 880 O O . GLN A 1 107 ? -7.074 -8.047 -13.562 1 72.56 107 GLN A O 1
ATOM 885 N N . GLN A 1 108 ? -6.902 -6.914 -11.711 1 82.12 108 GLN A N 1
ATOM 886 C CA . GLN A 1 108 ? -8.188 -7.414 -11.242 1 82.12 108 GLN A CA 1
ATOM 887 C C . GLN A 1 108 ? -9.258 -6.324 -11.289 1 82.12 108 GLN A C 1
ATOM 889 O O . GLN A 1 108 ? -9.695 -5.828 -10.25 1 82.12 108 GLN A O 1
ATOM 894 N N . MET A 1 109 ? -9.773 -6.121 -12.477 1 86.25 109 MET A N 1
ATOM 895 C CA . MET A 1 109 ? -10.625 -4.961 -12.727 1 86.25 109 MET A CA 1
ATOM 896 C C . MET A 1 109 ? -11.938 -5.066 -11.953 1 86.25 109 MET A C 1
ATOM 898 O O . MET A 1 109 ? -12.375 -4.098 -11.336 1 86.25 109 MET A O 1
ATOM 902 N N . GLU A 1 110 ? -12.508 -6.25 -12.023 1 91.06 110 GLU A N 1
ATOM 903 C CA . GLU A 1 110 ? -13.789 -6.418 -11.336 1 91.06 110 GLU A CA 1
ATOM 904 C C . GLU A 1 110 ? -13.633 -6.238 -9.828 1 91.06 110 GLU A C 1
ATOM 906 O O . GLU A 1 110 ? -14.438 -5.562 -9.195 1 91.06 110 GLU A O 1
ATOM 911 N N . ALA A 1 111 ? -12.664 -6.895 -9.25 1 93.75 111 ALA A N 1
ATOM 912 C CA . ALA A 1 111 ? -12.398 -6.758 -7.82 1 93.75 111 ALA A CA 1
ATOM 913 C C . ALA A 1 111 ? -12.141 -5.301 -7.445 1 93.75 111 ALA A C 1
ATOM 915 O O . ALA A 1 111 ? -12.656 -4.812 -6.434 1 93.75 111 ALA A O 1
ATOM 916 N N . ARG A 1 112 ? -11.414 -4.613 -8.258 1 94.12 112 ARG A N 1
ATOM 917 C CA . ARG A 1 112 ? -11.117 -3.203 -8.023 1 94.12 112 ARG A CA 1
ATOM 918 C C . ARG A 1 112 ? -12.391 -2.361 -8.062 1 94.12 112 ARG A C 1
ATOM 920 O O . ARG A 1 112 ? -12.602 -1.507 -7.195 1 94.12 112 ARG A O 1
ATOM 927 N N . GLU A 1 113 ? -13.188 -2.584 -9.047 1 94.25 113 GLU A N 1
ATO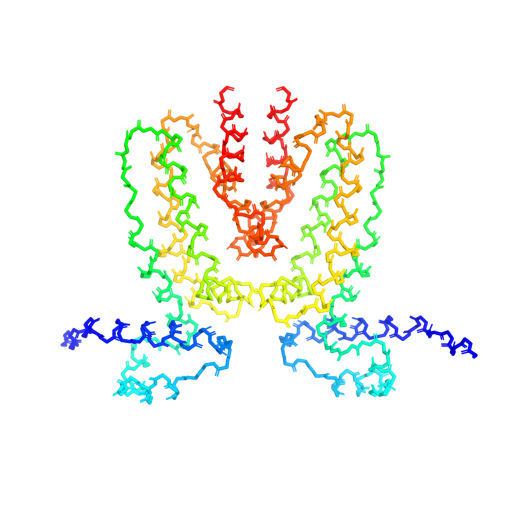M 928 C CA . GLU A 1 113 ? -14.438 -1.835 -9.172 1 94.25 113 GLU A CA 1
ATOM 929 C C . GLU A 1 113 ? -15.336 -2.053 -7.957 1 94.25 113 GLU A C 1
ATOM 931 O O . GLU A 1 113 ? -15.93 -1.106 -7.441 1 94.25 113 GLU A O 1
ATOM 936 N N . THR A 1 114 ? -15.383 -3.312 -7.57 1 94.75 114 THR A N 1
ATOM 937 C CA . THR A 1 114 ? -16.172 -3.648 -6.391 1 94.75 114 THR A CA 1
ATOM 938 C C . THR A 1 114 ? -15.625 -2.949 -5.152 1 94.75 114 THR A C 1
ATOM 940 O O . THR A 1 114 ? -16.391 -2.393 -4.359 1 94.75 114 THR A O 1
ATOM 943 N N . PHE A 1 115 ? -14.383 -2.898 -4.988 1 96.12 115 PHE A N 1
ATOM 944 C CA . PHE A 1 115 ? -13.734 -2.207 -3.881 1 96.12 115 PHE A CA 1
ATOM 945 C C . PHE A 1 115 ? -14.062 -0.718 -3.906 1 96.12 115 PHE A C 1
ATOM 947 O O . PHE A 1 115 ? -14.484 -0.154 -2.896 1 96.12 115 PHE A O 1
ATOM 954 N N . MET A 1 116 ? -13.836 -0.121 -5.059 1 94.88 116 MET A N 1
ATOM 955 C CA . MET A 1 116 ? -14.016 1.321 -5.199 1 94.88 116 MET A CA 1
ATOM 956 C C . MET A 1 116 ? -15.445 1.726 -4.863 1 94.88 116 MET A C 1
ATOM 958 O O . MET A 1 116 ? -15.672 2.672 -4.105 1 94.88 116 MET A O 1
ATOM 962 N N . THR A 1 117 ? -16.359 1.018 -5.344 1 95.06 117 THR A N 1
ATOM 963 C CA . THR A 1 117 ? -17.766 1.396 -5.215 1 95.06 117 THR A CA 1
ATOM 964 C C . THR A 1 117 ? -18.297 1.039 -3.832 1 95.06 117 THR A C 1
ATOM 966 O O . THR A 1 117 ? -18.859 1.889 -3.139 1 95.06 117 THR A O 1
ATOM 969 N N . ASN A 1 118 ? -18.016 -0.173 -3.369 1 94.69 118 ASN A N 1
ATOM 970 C CA . ASN A 1 118 ? -18.719 -0.705 -2.205 1 94.69 118 ASN A CA 1
ATOM 971 C C . ASN A 1 118 ? -17.922 -0.486 -0.922 1 94.69 118 ASN A C 1
ATOM 973 O O . ASN A 1 118 ? -18.453 -0.643 0.178 1 94.69 118 ASN A O 1
ATOM 977 N N . TYR A 1 119 ? -16.719 -0.037 -1.084 1 95 119 TYR A N 1
ATOM 978 C CA . TYR A 1 119 ? -15.914 0.18 0.112 1 95 119 TYR A CA 1
ATOM 979 C C . TYR A 1 119 ? -15.328 1.588 0.129 1 95 119 TYR A C 1
ATOM 981 O O . TYR A 1 119 ? -15.688 2.404 0.981 1 95 119 TYR A O 1
ATOM 989 N N . PHE A 1 120 ? -14.555 1.898 -0.771 1 94.38 120 PHE A N 1
ATOM 990 C CA . PHE A 1 120 ? -13.797 3.145 -0.741 1 94.38 120 PHE A CA 1
ATOM 991 C C . PHE A 1 120 ? -14.727 4.348 -0.836 1 94.38 120 PHE A C 1
ATOM 993 O O . PHE A 1 120 ? -14.766 5.184 0.07 1 94.38 120 PHE A O 1
ATOM 1000 N N . ASN A 1 121 ? -15.539 4.422 -1.894 1 94.5 121 ASN A N 1
ATOM 1001 C CA . ASN A 1 121 ? -16.422 5.566 -2.098 1 94.5 121 ASN A CA 1
ATOM 1002 C C . ASN A 1 121 ? -17.5 5.645 -1.015 1 94.5 121 ASN A C 1
ATOM 1004 O O . ASN A 1 121 ? -17.859 6.738 -0.572 1 94.5 121 ASN A O 1
ATOM 1008 N N . HIS A 1 122 ? -17.953 4.57 -0.649 1 92.94 122 HIS A N 1
ATOM 1009 C CA . HIS A 1 122 ? -18.953 4.535 0.416 1 92.94 122 HIS A CA 1
ATOM 1010 C C . HIS A 1 122 ? -18.391 5.121 1.709 1 92.94 122 HIS A C 1
ATOM 1012 O O . HIS A 1 122 ? -19 6.023 2.297 1 92.94 122 HIS A O 1
ATOM 1018 N N . ASN A 1 123 ? -17.234 4.613 2.146 1 92.31 123 ASN A N 1
ATOM 1019 C CA . ASN A 1 123 ? -16.625 5.082 3.389 1 92.31 123 ASN A CA 1
ATOM 1020 C C . ASN A 1 123 ? -16.25 6.555 3.305 1 92.31 123 ASN A C 1
ATOM 1022 O O . ASN A 1 123 ? -16.359 7.289 4.285 1 92.31 123 ASN A O 1
ATOM 1026 N N . ARG A 1 124 ? -15.82 6.977 2.197 1 93.38 124 ARG A N 1
ATOM 1027 C CA . ARG A 1 124 ? -15.484 8.383 2.006 1 93.38 124 ARG A CA 1
ATOM 1028 C C . ARG A 1 124 ? -16.719 9.266 2.186 1 93.38 124 ARG A C 1
ATOM 1030 O O . ARG A 1 124 ? -16.625 10.344 2.783 1 93.38 124 ARG A O 1
ATOM 1037 N N . LYS A 1 125 ? -17.812 8.836 1.653 1 93 125 LYS A N 1
ATOM 1038 C CA . LYS A 1 125 ? -19.062 9.586 1.818 1 93 125 LYS A CA 1
ATOM 1039 C C . LYS A 1 125 ? -19.438 9.711 3.293 1 93 125 LYS A C 1
ATOM 1041 O O . LYS A 1 125 ? -19.812 10.797 3.75 1 93 125 LYS A O 1
ATOM 1046 N N . VAL A 1 126 ? -19.297 8.656 3.996 1 90.88 126 VAL A N 1
ATOM 1047 C CA . VAL A 1 126 ? -19.594 8.648 5.426 1 90.88 126 VAL A CA 1
ATOM 1048 C C . VAL A 1 126 ? -18.656 9.617 6.145 1 90.88 126 VAL A C 1
ATOM 1050 O O . VAL A 1 126 ? -19.094 10.422 6.977 1 90.88 126 VAL A O 1
ATOM 1053 N N . LEU A 1 127 ? -17.438 9.625 5.836 1 93.44 127 LEU A N 1
ATOM 1054 C CA . LEU A 1 127 ? -16.438 10.477 6.48 1 93.44 127 LEU A CA 1
ATOM 1055 C C . LEU A 1 127 ? -16.688 11.945 6.156 1 93.44 127 LEU A C 1
ATOM 1057 O O . LEU A 1 127 ? -16.516 12.812 7.016 1 93.44 127 LEU A O 1
ATOM 1061 N N . LYS A 1 128 ? -17.062 12.18 4.945 1 94 128 LYS A N 1
ATOM 1062 C CA . LYS A 1 128 ? -17.391 13.555 4.566 1 94 128 LYS A CA 1
ATOM 1063 C C . LYS A 1 128 ? -18.547 14.086 5.398 1 94 128 LYS A C 1
ATOM 1065 O O . LYS A 1 128 ? -18.578 15.266 5.754 1 94 128 LYS A O 1
ATOM 1070 N N . GLU A 1 129 ? -19.453 13.227 5.691 1 91.25 129 GLU A N 1
ATOM 1071 C CA . GLU A 1 129 ? -20.578 13.625 6.543 1 91.25 129 GLU A CA 1
ATOM 1072 C C . GLU A 1 129 ? -20.094 13.945 7.957 1 91.25 129 GLU A C 1
ATOM 1074 O O . GLU A 1 129 ? -20.578 14.898 8.578 1 91.25 129 GLU A O 1
ATOM 1079 N N . ILE A 1 130 ? -19.172 13.227 8.398 1 90.12 130 ILE A N 1
ATOM 1080 C CA . ILE A 1 130 ? -18.641 13.398 9.742 1 90.12 130 ILE A CA 1
ATOM 1081 C C . ILE A 1 130 ? -17.875 14.719 9.836 1 90.12 130 ILE A C 1
ATOM 1083 O O . ILE A 1 130 ? -17.984 15.445 10.828 1 90.12 130 ILE A O 1
ATOM 1087 N N . VAL A 1 131 ? -17.188 15.094 8.75 1 93.38 131 VAL A N 1
ATOM 1088 C CA . VAL A 1 131 ? -16.25 16.219 8.875 1 93.38 131 VAL A CA 1
ATOM 1089 C C . VAL A 1 131 ? -16.891 17.484 8.312 1 93.38 131 VAL A C 1
ATOM 1091 O O . VAL A 1 131 ? -16.359 18.578 8.461 1 93.38 131 VAL A O 1
ATOM 1094 N N . ARG A 1 132 ? -18.062 17.406 7.648 1 92.38 132 ARG A N 1
ATOM 1095 C CA . ARG A 1 132 ? -18.688 18.469 6.875 1 92.38 132 ARG A CA 1
ATOM 1096 C C . ARG A 1 132 ? -18.844 19.734 7.711 1 92.38 132 ARG A C 1
ATOM 1098 O O . ARG A 1 132 ? -18.703 20.844 7.199 1 92.38 132 ARG A O 1
ATOM 1105 N N . LYS A 1 133 ? -19.078 19.609 9.016 1 90.94 133 LYS A N 1
ATOM 1106 C CA . LYS A 1 133 ? -19.328 20.781 9.867 1 90.94 133 LYS A CA 1
ATOM 1107 C C . LYS A 1 133 ? -18.016 21.406 10.328 1 90.94 133 LYS A C 1
ATOM 1109 O O . LYS A 1 133 ? -18 22.531 10.828 1 90.94 133 LYS A O 1
ATOM 1114 N N . HIS A 1 134 ? -16.938 20.734 10.133 1 90.75 134 HIS A N 1
ATOM 1115 C CA . HIS A 1 134 ? -15.688 21.156 10.758 1 90.75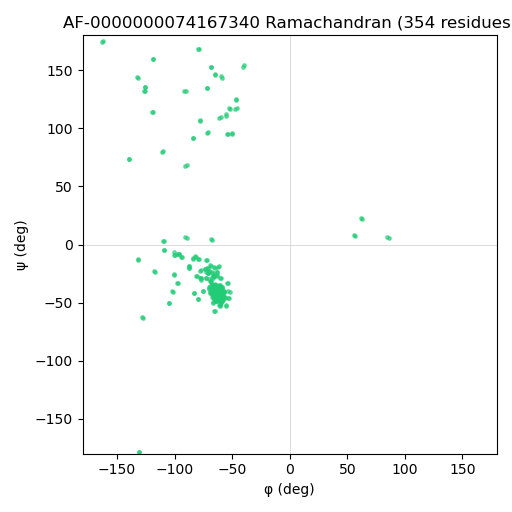 134 HIS A CA 1
ATOM 1116 C C . HIS A 1 134 ? -14.641 21.531 9.703 1 90.75 134 HIS A C 1
ATOM 1118 O O . HIS A 1 134 ? -13.703 22.281 9.992 1 90.75 134 HIS A O 1
ATOM 1124 N N . ILE A 1 135 ? -14.836 20.938 8.469 1 92.19 135 ILE A N 1
ATOM 1125 C CA . ILE A 1 135 ? -13.852 21.109 7.41 1 92.19 135 ILE A CA 1
ATOM 1126 C C . ILE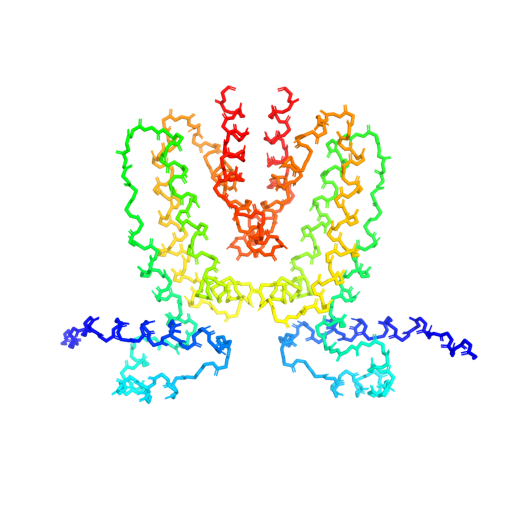 A 1 135 ? -14.531 21.641 6.148 1 92.19 135 ILE A C 1
ATOM 1128 O O . ILE A 1 135 ? -15.555 21.094 5.719 1 92.19 135 ILE A O 1
ATOM 1132 N N . GLN A 1 136 ? -13.93 22.672 5.57 1 93.19 136 GLN A N 1
ATOM 1133 C CA . GLN A 1 136 ? -14.484 23.219 4.336 1 93.19 136 GLN A CA 1
ATOM 1134 C C . GLN A 1 136 ? -14.539 22.172 3.236 1 93.19 136 GLN A C 1
ATOM 1136 O O . GLN A 1 136 ? -13.648 21.328 3.139 1 93.19 136 GLN A O 1
ATOM 1141 N N . GLU A 1 137 ? -15.539 22.203 2.436 1 94.38 137 GLU A N 1
ATOM 1142 C CA . GLU A 1 137 ? -15.812 21.203 1.416 1 94.38 137 GLU A CA 1
ATOM 1143 C C . GLU A 1 137 ? -14.594 20.969 0.527 1 94.38 137 GLU A C 1
ATOM 1145 O O . GLU A 1 137 ? -14.242 19.828 0.24 1 94.38 137 GLU A O 1
ATOM 1150 N N . GLU A 1 138 ? -13.906 22.016 0.179 1 93 138 GLU A N 1
ATOM 1151 C CA . GLU A 1 138 ? -12.797 21.938 -0.768 1 93 138 GLU A CA 1
ATOM 1152 C C . GLU A 1 138 ? -11.586 21.25 -0.14 1 93 138 GLU A C 1
ATOM 1154 O O . GLU A 1 138 ? -10.68 20.797 -0.85 1 93 138 GLU A O 1
ATOM 1159 N N . GLU A 1 139 ? -11.641 21.109 1.226 1 92.5 139 GLU A N 1
ATOM 1160 C CA . GLU A 1 139 ? -10.484 20.562 1.928 1 92.5 139 GLU A CA 1
ATOM 1161 C C . GLU A 1 139 ? -10.781 19.156 2.453 1 92.5 139 GLU A C 1
ATOM 1163 O O . GLU A 1 139 ? -9.883 18.469 2.943 1 92.5 139 GLU A O 1
ATOM 1168 N N . GLN A 1 140 ? -11.984 18.703 2.305 1 95.38 140 GLN A N 1
ATOM 1169 C CA . GLN A 1 140 ? -12.414 17.469 2.955 1 95.38 140 GLN A CA 1
ATOM 1170 C C . GLN A 1 140 ? -11.695 16.266 2.375 1 95.38 140 GLN A C 1
ATOM 1172 O O . GLN A 1 140 ? -11.234 15.398 3.117 1 95.38 140 GLN A O 1
ATOM 1177 N N . ASP A 1 141 ? -11.547 16.234 1.053 1 94.94 141 ASP A N 1
ATOM 1178 C CA . ASP A 1 141 ? -10.914 15.078 0.417 1 94.94 141 ASP A CA 1
ATOM 1179 C C . ASP A 1 141 ? -9.461 14.938 0.865 1 94.94 141 ASP A C 1
ATOM 1181 O O . ASP A 1 141 ? -9.023 13.844 1.225 1 94.94 141 ASP A O 1
ATOM 1185 N N . LEU A 1 142 ? -8.766 16.016 0.83 1 94.75 142 LEU A N 1
ATOM 1186 C CA . LEU A 1 142 ? -7.363 15.977 1.223 1 94.75 142 LEU A CA 1
ATOM 1187 C C . LEU A 1 142 ? -7.223 15.68 2.713 1 94.75 142 LEU A C 1
ATOM 1189 O O . LEU A 1 142 ? -6.309 14.969 3.127 1 94.75 142 LEU A O 1
ATOM 1193 N N . PHE A 1 143 ? -8.094 16.25 3.533 1 95.06 143 PHE A N 1
ATOM 1194 C CA . PHE A 1 143 ? -8.102 15.969 4.965 1 95.06 143 PHE A CA 1
ATOM 1195 C C . PHE A 1 143 ? -8.258 14.477 5.219 1 95.06 143 PHE A C 1
ATOM 1197 O O . PHE A 1 143 ? -7.5 13.883 5.992 1 95.06 143 PHE A O 1
ATOM 1204 N N . ILE A 1 144 ? -9.195 13.867 4.512 1 96.12 144 ILE A N 1
ATOM 1205 C CA . ILE A 1 144 ? -9.469 12.445 4.676 1 96.12 144 ILE A CA 1
ATOM 1206 C C . ILE A 1 144 ? -8.258 11.633 4.223 1 96.12 144 ILE A C 1
ATOM 1208 O O . ILE A 1 144 ? -7.852 10.688 4.906 1 96.12 144 ILE A O 1
ATOM 1212 N N . ASP A 1 145 ? -7.66 12.008 3.096 1 96.31 145 ASP A N 1
ATOM 1213 C CA . ASP A 1 145 ? -6.445 11.336 2.648 1 96.31 145 ASP A CA 1
ATOM 1214 C C . ASP A 1 145 ? -5.355 11.406 3.715 1 96.31 145 ASP A C 1
ATOM 1216 O O . ASP A 1 145 ? -4.672 10.414 3.977 1 96.31 145 ASP A O 1
ATOM 1220 N N . LEU A 1 146 ? -5.238 12.508 4.34 1 95.69 146 LEU A N 1
ATOM 1221 C CA . LEU A 1 146 ? -4.152 12.742 5.285 1 95.69 146 LEU A CA 1
ATOM 1222 C C . LEU A 1 146 ? -4.297 11.852 6.512 1 95.69 146 LEU A C 1
ATOM 1224 O O . LEU A 1 146 ? -3.305 11.359 7.051 1 95.69 146 LEU A O 1
ATOM 1228 N N . ILE A 1 147 ? -5.504 11.594 6.938 1 95.94 147 ILE A N 1
ATOM 1229 C CA . ILE A 1 147 ? -5.656 10.836 8.18 1 95.94 147 ILE A CA 1
ATOM 1230 C C . ILE A 1 147 ? -5.656 9.344 7.871 1 95.94 147 ILE A C 1
ATOM 1232 O O . ILE A 1 147 ? -5.336 8.523 8.734 1 95.94 147 ILE A O 1
ATOM 1236 N N . PHE A 1 148 ? -5.934 8.953 6.648 1 95.5 148 PHE A N 1
ATOM 1237 C CA . PHE A 1 148 ? -6.055 7.535 6.336 1 95.5 148 PHE A CA 1
ATOM 1238 C C . PHE A 1 148 ? -4.758 7 5.742 1 95.5 148 PHE A C 1
ATOM 1240 O O . PHE A 1 148 ? -4.398 5.844 5.961 1 95.5 148 PHE A O 1
ATOM 1247 N N . SER A 1 149 ? -4.078 7.824 5.008 1 96.81 149 SER A N 1
ATOM 1248 C CA . SER A 1 149 ? -2.918 7.371 4.246 1 96.81 149 SER A CA 1
ATOM 1249 C C . SER A 1 149 ? -1.856 6.77 5.16 1 96.81 149 SER A C 1
ATOM 1251 O O . SER A 1 149 ? -1.229 5.766 4.816 1 96.81 149 SER A O 1
ATOM 1253 N N . PRO A 1 150 ? -1.647 7.312 6.391 1 97.06 150 PRO A N 1
ATOM 1254 C CA . PRO A 1 150 ? -0.624 6.715 7.25 1 97.06 150 PRO A CA 1
ATOM 1255 C C . PRO A 1 150 ? -0.978 5.293 7.691 1 97.06 150 PRO A C 1
ATOM 1257 O O . PRO A 1 150 ? -0.084 4.488 7.961 1 97.06 150 PRO A O 1
ATOM 1260 N N . ILE A 1 151 ? -2.203 4.996 7.758 1 95.38 151 ILE A N 1
ATOM 1261 C CA . ILE A 1 151 ? -2.621 3.646 8.125 1 95.38 151 ILE A CA 1
ATOM 1262 C C . ILE A 1 151 ? -2.203 2.66 7.035 1 95.38 151 ILE A C 1
ATOM 1264 O O . ILE A 1 151 ? -1.534 1.663 7.316 1 95.38 151 ILE A O 1
ATOM 1268 N N . TYR A 1 152 ? -2.533 3.006 5.84 1 93.38 152 TYR A N 1
ATOM 1269 C CA . TYR A 1 152 ? -2.188 2.148 4.715 1 93.38 152 TYR A CA 1
ATOM 1270 C C . TYR A 1 152 ? -0.676 2.025 4.562 1 93.38 152 TYR A C 1
ATOM 1272 O O . TYR A 1 152 ? -0.156 0.931 4.332 1 93.38 152 TYR A O 1
ATOM 1280 N N . PHE A 1 153 ? -0.036 3.127 4.727 1 94.38 153 PHE A N 1
ATOM 1281 C CA . PHE A 1 153 ? 1.416 3.176 4.609 1 94.38 153 PHE A CA 1
ATOM 1282 C C . PHE A 1 153 ? 2.074 2.244 5.617 1 94.38 153 PHE A C 1
ATOM 1284 O O . PHE A 1 153 ? 2.953 1.455 5.258 1 94.38 153 PHE A O 1
ATOM 1291 N N . ASN A 1 154 ? 1.647 2.283 6.855 1 94.19 154 ASN A N 1
ATOM 1292 C CA . ASN A 1 154 ? 2.295 1.503 7.906 1 94.19 154 ASN A CA 1
ATOM 1293 C C . ASN A 1 154 ? 1.98 0.015 7.773 1 94.19 154 ASN A C 1
ATOM 1295 O O . ASN A 1 154 ? 2.805 -0.831 8.125 1 94.19 154 ASN A O 1
ATOM 1299 N N . ILE A 1 155 ? 0.861 -0.223 7.238 1 91.62 155 ILE A N 1
ATOM 1300 C CA . ILE A 1 155 ? 0.534 -1.623 6.996 1 91.62 155 ILE A CA 1
ATOM 1301 C C . ILE A 1 155 ? 1.561 -2.236 6.047 1 91.62 155 ILE A C 1
ATOM 1303 O O . ILE A 1 155 ? 1.949 -3.396 6.207 1 91.62 155 ILE A O 1
ATOM 1307 N N . LEU A 1 156 ? 2.025 -1.435 5.125 1 88.62 156 LEU A N 1
ATOM 1308 C CA . LEU A 1 156 ? 2.969 -1.878 4.105 1 88.62 156 LEU A CA 1
ATOM 1309 C C . LEU A 1 156 ? 4.398 -1.853 4.637 1 88.62 156 LEU A C 1
ATOM 1311 O O . LEU A 1 156 ? 5.176 -2.773 4.379 1 88.62 156 LEU A O 1
ATOM 1315 N N . ILE A 1 157 ? 4.73 -0.826 5.367 1 90.38 157 ILE A N 1
ATOM 1316 C CA . ILE A 1 157 ? 6.137 -0.52 5.617 1 90.38 157 ILE A CA 1
ATOM 1317 C C . ILE A 1 157 ? 6.508 -0.921 7.043 1 90.38 157 ILE A C 1
ATOM 1319 O O . ILE A 1 157 ? 7.492 -1.631 7.258 1 90.38 157 ILE A O 1
ATOM 1323 N N . LYS A 1 158 ? 5.723 -0.483 7.988 1 91.56 158 LYS A N 1
ATOM 1324 C CA . LYS A 1 158 ? 6.055 -0.713 9.391 1 91.56 158 LYS A CA 1
ATOM 1325 C C . LYS A 1 158 ? 4.809 -1.072 10.195 1 91.56 158 LYS A C 1
ATOM 1327 O O . LYS A 1 158 ? 4.418 -0.336 11.109 1 91.56 158 LYS A O 1
ATOM 1332 N N . PRO A 1 159 ? 4.32 -2.311 9.992 1 91 159 PRO A N 1
ATOM 1333 C CA . PRO A 1 159 ? 3.078 -2.715 10.648 1 91 159 PRO A CA 1
ATOM 1334 C C . PRO A 1 159 ? 3.195 -2.725 12.172 1 91 159 PRO A C 1
ATOM 1336 O O . PRO A 1 159 ? 2.203 -2.52 12.875 1 91 159 PRO A O 1
ATOM 1339 N N . GLU A 1 160 ? 4.367 -2.854 12.688 1 91.62 160 GLU A N 1
ATOM 1340 C CA . GLU A 1 160 ? 4.578 -2.941 14.125 1 91.62 160 GLU A CA 1
ATOM 1341 C C . GLU A 1 160 ? 4.387 -1.584 14.797 1 91.62 160 GLU A C 1
ATOM 1343 O O . GLU A 1 160 ? 4.137 -1.511 16 1 91.62 160 GLU A O 1
ATOM 1348 N N . THR A 1 161 ? 4.492 -0.502 14.031 1 93.75 161 THR A N 1
ATOM 1349 C CA . THR A 1 161 ? 4.371 0.847 14.57 1 93.75 161 THR A CA 1
ATOM 1350 C C . THR A 1 161 ? 2.912 1.292 14.594 1 93.75 161 THR A C 1
ATOM 1352 O O . THR A 1 161 ? 2.562 2.264 15.266 1 93.75 161 THR A O 1
ATOM 1355 N N . LEU A 1 162 ? 2.094 0.602 13.805 1 96.5 162 LEU A N 1
ATOM 1356 C CA . LEU A 1 162 ? 0.702 1.012 13.656 1 96.5 162 LEU A CA 1
ATOM 1357 C C . LEU A 1 162 ? -0.154 0.464 14.789 1 96.5 162 LEU A C 1
ATOM 1359 O O . LEU A 1 162 ? -0.602 -0.684 14.742 1 96.5 162 LEU A O 1
ATOM 1363 N N . ASP A 1 163 ? -0.282 1.245 15.836 1 97.19 163 ASP A N 1
ATOM 1364 C CA . ASP A 1 163 ? -1.153 0.936 16.969 1 97.19 163 ASP A CA 1
ATOM 1365 C C . ASP A 1 163 ? -2.031 2.133 17.328 1 97.19 163 ASP A C 1
ATOM 1367 O O . ASP A 1 163 ? -2.033 3.143 16.609 1 97.19 163 ASP A O 1
ATOM 1371 N N . LYS A 1 164 ? -2.826 1.977 18.344 1 97.44 164 LYS A N 1
ATOM 1372 C CA . LYS A 1 164 ? -3.764 3.025 18.734 1 97.44 164 LYS A CA 1
ATOM 1373 C C . LYS A 1 164 ? -3.031 4.316 19.078 1 97.44 164 LYS A C 1
ATOM 1375 O O . LYS A 1 164 ? -3.52 5.41 18.797 1 97.44 164 LYS A O 1
ATOM 1380 N N . ASN A 1 165 ? -1.927 4.172 19.688 1 97.56 165 ASN A N 1
ATOM 1381 C CA . ASN A 1 165 ? -1.147 5.352 20.062 1 97.56 165 ASN A CA 1
ATOM 1382 C C . ASN A 1 165 ? -0.663 6.109 18.828 1 97.56 165 ASN A C 1
ATOM 1384 O O . ASN A 1 165 ? -0.696 7.344 18.797 1 97.56 165 ASN A O 1
ATOM 1388 N N . TYR A 1 166 ? -0.205 5.434 17.844 1 97.56 166 TYR A N 1
ATOM 1389 C CA . TYR A 1 166 ? 0.19 6.055 16.594 1 97.56 166 TYR A CA 1
ATOM 1390 C C . TYR A 1 166 ? -0.971 6.828 15.977 1 97.56 166 TYR A C 1
ATOM 1392 O O . TYR A 1 166 ? -0.804 7.969 15.539 1 97.56 166 TYR A O 1
ATOM 1400 N N . ILE A 1 167 ? -2.139 6.215 15.977 1 97.88 167 ILE A N 1
ATOM 1401 C CA . ILE A 1 167 ? -3.326 6.82 15.391 1 97.88 167 ILE A CA 1
ATOM 1402 C C . ILE A 1 167 ? -3.703 8.078 16.172 1 97.88 167 ILE A C 1
ATOM 1404 O O . ILE A 1 167 ? -4.031 9.109 15.57 1 97.88 167 ILE A O 1
ATOM 1408 N N . LYS A 1 168 ? -3.598 7.984 17.453 1 97.31 168 LYS A N 1
ATOM 1409 C CA . LYS A 1 168 ? -3.893 9.133 18.312 1 97.31 168 LYS A CA 1
ATOM 1410 C C . LYS A 1 168 ? -2.973 10.305 17.984 1 97.31 168 LYS A C 1
ATOM 1412 O O . LYS A 1 168 ? -3.439 11.43 17.781 1 97.31 168 LYS A O 1
ATOM 1417 N N . LYS A 1 169 ? -1.706 10.07 17.922 1 95.69 169 LYS A N 1
ATOM 1418 C CA . LYS A 1 169 ? -0.725 11.117 17.641 1 95.69 169 LYS A CA 1
ATOM 1419 C C . LYS A 1 169 ? -0.952 11.734 16.266 1 95.69 169 LYS A C 1
ATOM 1421 O O . LYS A 1 169 ? -0.954 12.953 16.125 1 95.69 169 LYS A O 1
ATOM 1426 N N . MET A 1 170 ? -1.151 10.883 15.336 1 96.25 170 MET A N 1
ATOM 1427 C CA . MET A 1 170 ? -1.345 11.328 13.953 1 96.25 170 MET A CA 1
ATOM 1428 C C . MET A 1 170 ? -2.613 12.164 13.828 1 96.25 170 MET A C 1
ATOM 1430 O O . MET A 1 170 ? -2.584 13.258 13.258 1 96.25 170 MET A O 1
ATOM 1434 N N . LEU A 1 171 ? -3.713 11.664 14.383 1 96.44 171 LEU A N 1
ATOM 1435 C CA . LEU A 1 171 ? -4.992 12.352 14.289 1 96.44 171 LEU A CA 1
ATOM 1436 C C . LEU A 1 171 ? -4.93 13.703 14.992 1 96.44 171 LEU A C 1
ATOM 1438 O O . LEU A 1 171 ? -5.418 14.711 14.469 1 96.44 171 LEU A O 1
ATOM 1442 N N . ASN A 1 172 ? -4.27 13.773 16.141 1 94.25 172 ASN A N 1
ATOM 1443 C CA . ASN A 1 172 ? -4.098 15.031 16.859 1 94.25 172 ASN A CA 1
ATOM 1444 C C . ASN A 1 172 ? -3.309 16.047 16.031 1 94.25 172 ASN A C 1
ATOM 1446 O O . ASN A 1 172 ? -3.664 17.219 15.992 1 94.25 172 ASN A O 1
ATOM 1450 N N . GLN A 1 173 ? -2.32 15.547 15.398 1 92.19 173 GLN A N 1
ATOM 1451 C CA . GLN A 1 173 ? -1.481 16.438 14.602 1 92.19 173 GLN A CA 1
ATOM 1452 C C . GLN A 1 173 ? -2.246 17 13.406 1 92.19 173 GLN A C 1
ATOM 1454 O O . GLN A 1 173 ? -2.184 18.188 13.125 1 92.19 173 GLN A O 1
ATOM 1459 N N . VAL A 1 174 ? -2.996 16.172 12.742 1 93.44 174 VAL A N 1
ATOM 1460 C CA . VAL A 1 174 ? -3.711 16.609 11.547 1 93.44 174 VAL A CA 1
ATOM 1461 C C . VAL A 1 174 ? -4.836 17.562 11.93 1 93.44 174 VAL A C 1
ATOM 1463 O O . VAL A 1 174 ? -5.07 18.562 11.242 1 93.44 174 VAL A O 1
ATOM 1466 N N . LEU A 1 175 ? -5.473 17.281 13.055 1 91.69 175 LEU A N 1
ATOM 1467 C CA . LEU A 1 175 ? -6.586 18.125 13.469 1 91.69 175 LEU A CA 1
ATOM 1468 C C . LEU A 1 175 ? -6.09 19.484 13.938 1 91.69 175 LEU A C 1
ATOM 1470 O O . LEU A 1 175 ? -6.859 20.438 13.992 1 91.69 175 LEU A O 1
ATOM 1474 N N . ARG A 1 176 ? -4.852 19.531 14.281 1 83.75 176 ARG A N 1
ATOM 1475 C CA . ARG A 1 176 ? -4.27 20.828 14.633 1 83.75 176 ARG A CA 1
ATOM 1476 C C . ARG A 1 176 ? -4.215 21.75 13.414 1 83.75 176 ARG A C 1
ATOM 1478 O O . ARG A 1 176 ? -4.18 22.969 13.562 1 83.75 176 ARG A O 1
ATOM 1485 N N . ILE A 1 177 ? -4.109 21.156 12.219 1 71.31 177 ILE A N 1
ATOM 1486 C CA . ILE A 1 177 ? -4.074 21.922 10.977 1 71.31 177 ILE A CA 1
ATOM 1487 C C . ILE A 1 177 ? -5.363 22.734 10.836 1 71.31 177 ILE A C 1
ATOM 1489 O O . ILE A 1 177 ? -5.359 23.828 10.289 1 71.31 177 ILE A O 1
ATOM 1493 N N . TYR A 1 178 ? -6.449 22.266 11.383 1 66.19 178 TYR A N 1
ATOM 1494 C CA . TYR A 1 178 ? -7.762 22.828 11.094 1 66.19 178 TYR A CA 1
ATOM 1495 C C . TYR A 1 178 ? -8.312 23.578 12.305 1 66.19 178 TYR A C 1
ATOM 1497 O O . TYR A 1 178 ? -9.461 24.016 12.305 1 66.19 178 TYR A O 1
ATOM 1505 N N . HIS A 1 179 ? -7.449 23.594 13.289 1 62.97 179 HIS A N 1
ATOM 1506 C CA . HIS A 1 179 ? -7.789 24.484 14.398 1 62.97 179 HIS A CA 1
ATOM 1507 C C . HIS A 1 179 ? -6.871 25.703 14.422 1 62.97 179 HIS A C 1
ATOM 1509 O O . HIS A 1 179 ? -5.727 25.625 13.969 1 62.97 179 HIS A O 1
ATOM 1515 N N . MET B 1 1 ? 41.156 -15.867 0.514 1 33.06 1 MET B N 1
ATOM 1516 C CA . MET B 1 1 ? 41.281 -15.102 -0.721 1 33.06 1 MET B CA 1
ATOM 1517 C C . MET B 1 1 ? 40 -14.312 -1.002 1 33.06 1 MET B C 1
ATOM 1519 O O . MET B 1 1 ? 38.906 -14.805 -0.767 1 33.06 1 MET B O 1
ATOM 1523 N N . ALA B 1 2 ? 40.156 -13.008 -0.96 1 45.31 2 ALA B N 1
ATOM 1524 C CA . ALA B 1 2 ? 39.031 -12.117 -1.28 1 45.31 2 ALA B CA 1
ATOM 1525 C C . ALA B 1 2 ? 38.375 -12.508 -2.602 1 45.31 2 ALA B C 1
ATOM 1527 O O . ALA B 1 2 ? 39.062 -12.641 -3.623 1 45.31 2 ALA B O 1
ATOM 1528 N N . GLY B 1 3 ? 37.375 -13.25 -2.713 1 44.19 3 GLY B N 1
ATOM 1529 C CA . GLY B 1 3 ? 36.75 -13.711 -3.939 1 44.19 3 GLY B CA 1
ATOM 1530 C C . GLY B 1 3 ? 36.688 -12.648 -5.02 1 44.19 3 GLY B C 1
ATOM 1531 O O . GLY B 1 3 ? 36.906 -11.469 -4.75 1 44.19 3 GLY B O 1
ATOM 1532 N N . ARG B 1 4 ? 36.625 -13.078 -6.371 1 51.5 4 ARG B N 1
ATOM 1533 C CA . ARG B 1 4 ? 36.594 -12.188 -7.531 1 51.5 4 ARG B CA 1
ATOM 1534 C C . ARG B 1 4 ? 35.594 -11.078 -7.352 1 51.5 4 ARG B C 1
ATOM 1536 O O . ARG B 1 4 ? 34.438 -11.328 -6.953 1 51.5 4 ARG B O 1
ATOM 1543 N N . PRO B 1 5 ? 36.031 -9.844 -7.32 1 53.78 5 PRO B N 1
ATOM 1544 C CA . PRO B 1 5 ? 35.094 -8.727 -7.199 1 53.78 5 PRO B CA 1
ATOM 1545 C C . PRO B 1 5 ? 33.906 -8.859 -8.148 1 53.78 5 PRO B C 1
ATOM 1547 O O . PRO B 1 5 ? 34.062 -9.367 -9.258 1 53.78 5 PRO B O 1
ATOM 1550 N N . LYS B 1 6 ? 32.719 -8.836 -7.637 1 63.94 6 LYS B N 1
ATOM 1551 C CA . LYS B 1 6 ? 31.5 -8.922 -8.438 1 63.94 6 LYS B CA 1
ATOM 1552 C C . LYS B 1 6 ? 31.5 -7.902 -9.562 1 63.94 6 LYS B C 1
ATOM 1554 O O . LYS B 1 6 ? 31.828 -6.734 -9.352 1 63.94 6 LYS B O 1
ATOM 1559 N N . ASP B 1 7 ? 31.484 -8.422 -10.852 1 70.88 7 ASP B N 1
ATOM 1560 C CA . ASP B 1 7 ? 31.391 -7.613 -12.062 1 70.88 7 ASP B CA 1
ATOM 1561 C C . ASP B 1 7 ? 30.156 -6.707 -12.016 1 70.88 7 ASP B C 1
ATOM 1563 O O . ASP B 1 7 ? 29.031 -7.195 -12 1 70.88 7 ASP B O 1
ATOM 1567 N N . PRO B 1 8 ? 30.359 -5.379 -11.891 1 75.5 8 PRO B N 1
ATOM 1568 C CA . PRO B 1 8 ? 29.219 -4.465 -11.789 1 75.5 8 PRO B CA 1
ATOM 1569 C C . PRO B 1 8 ? 28.328 -4.496 -13.016 1 75.5 8 PRO B C 1
ATOM 1571 O O . PRO B 1 8 ? 27.156 -4.086 -12.953 1 75.5 8 PRO B O 1
ATOM 1574 N N . THR B 1 9 ? 28.844 -4.984 -14.086 1 86.81 9 THR B N 1
ATOM 1575 C CA . THR B 1 9 ? 28.047 -5.004 -15.305 1 86.81 9 THR B CA 1
ATOM 1576 C C . THR B 1 9 ? 26.953 -6.059 -15.219 1 86.81 9 THR B C 1
ATOM 1578 O O . THR B 1 9 ? 25.922 -5.953 -15.898 1 86.81 9 THR B O 1
ATOM 1581 N N . ILE B 1 10 ? 27.172 -6.98 -14.422 1 92.31 10 ILE B N 1
ATOM 1582 C CA . ILE B 1 10 ? 26.219 -8.07 -14.25 1 92.31 10 ILE B CA 1
ATOM 1583 C C . ILE B 1 10 ? 24.922 -7.539 -13.633 1 92.31 10 ILE B C 1
ATOM 1585 O O . ILE B 1 10 ? 23.828 -7.824 -14.125 1 92.31 10 ILE B O 1
ATOM 1589 N N . ASN B 1 11 ? 25.078 -6.762 -12.625 1 94.5 11 ASN B N 1
ATOM 1590 C CA . ASN B 1 11 ? 23.891 -6.223 -11.969 1 94.5 11 ASN B CA 1
ATOM 1591 C C . ASN B 1 11 ? 23.031 -5.418 -12.938 1 94.5 11 ASN B C 1
ATOM 1593 O O . ASN B 1 11 ? 21.812 -5.598 -12.992 1 94.5 11 ASN B O 1
ATOM 1597 N N . LYS B 1 12 ? 23.703 -4.613 -13.68 1 94.44 12 LYS B N 1
ATOM 1598 C CA . LYS B 1 12 ? 22.984 -3.752 -14.609 1 94.44 12 LYS B CA 1
ATOM 1599 C C . LYS B 1 12 ? 22.203 -4.578 -15.633 1 94.44 12 LYS B C 1
ATOM 1601 O O . LYS B 1 12 ? 21.062 -4.27 -15.945 1 94.44 12 LYS B O 1
ATOM 1606 N N . LYS B 1 13 ? 22.844 -5.582 -16.141 1 96.75 13 LYS B N 1
ATOM 1607 C CA . LYS B 1 13 ? 22.203 -6.457 -17.109 1 96.75 13 LYS B CA 1
ATOM 1608 C C . LYS B 1 13 ? 20.969 -7.141 -16.516 1 96.75 13 LYS B C 1
ATOM 1610 O O . LYS B 1 13 ? 19.922 -7.203 -17.141 1 96.75 13 LYS B O 1
ATOM 1615 N N . ILE B 1 14 ? 21.125 -7.582 -15.359 1 97.81 14 ILE B N 1
ATOM 1616 C CA . ILE B 1 14 ? 20.047 -8.297 -14.68 1 97.81 14 ILE B CA 1
ATOM 1617 C C . ILE B 1 14 ? 18.906 -7.328 -14.344 1 97.81 14 ILE B C 1
ATOM 1619 O O . ILE B 1 14 ? 17.734 -7.641 -14.539 1 97.81 14 ILE B O 1
ATOM 1623 N N . TYR B 1 15 ? 19.281 -6.148 -13.898 1 97.06 15 TYR B N 1
ATOM 1624 C CA . TYR B 1 15 ? 18.266 -5.152 -13.57 1 97.06 15 TYR B CA 1
ATOM 1625 C C . TYR B 1 15 ? 17.484 -4.734 -14.812 1 97.06 15 TYR B C 1
ATOM 1627 O O . TYR B 1 15 ? 16.266 -4.586 -14.766 1 97.06 15 TYR B O 1
ATOM 1635 N N . THR B 1 16 ? 18.203 -4.562 -15.891 1 97.19 16 THR B N 1
ATOM 1636 C CA . THR B 1 16 ? 17.562 -4.211 -17.156 1 97.19 16 THR B CA 1
ATOM 1637 C C . THR B 1 16 ? 16.594 -5.305 -17.594 1 97.19 16 THR B C 1
ATOM 1639 O O . THR B 1 16 ? 15.484 -5.016 -18.047 1 97.19 16 THR B O 1
ATOM 1642 N N . GLU B 1 17 ? 17.031 -6.527 -17.484 1 98.19 17 GLU B N 1
ATOM 1643 C CA . GLU B 1 17 ? 16.188 -7.66 -17.859 1 98.19 17 GLU B CA 1
ATOM 1644 C C . GLU B 1 17 ? 14.938 -7.73 -16.984 1 98.19 17 GLU B C 1
ATOM 1646 O O . GLU B 1 17 ? 13.836 -7.996 -17.469 1 98.19 17 GLU B O 1
ATOM 1651 N N . ILE B 1 18 ? 15.133 -7.523 -15.68 1 98.12 18 ILE B N 1
ATOM 1652 C CA . ILE B 1 18 ? 14 -7.52 -14.758 1 98.12 18 ILE B CA 1
ATOM 1653 C C . ILE B 1 18 ? 12.992 -6.457 -15.18 1 98.12 18 ILE B C 1
ATOM 1655 O O . ILE B 1 18 ? 11.789 -6.73 -15.258 1 98.12 18 ILE B O 1
ATOM 1659 N N . GLN B 1 19 ? 13.445 -5.297 -15.453 1 96.94 19 GLN B N 1
ATOM 1660 C CA . GLN B 1 19 ? 12.57 -4.203 -15.852 1 96.94 19 GLN B CA 1
ATOM 1661 C C . GLN B 1 19 ? 11.844 -4.535 -17.156 1 96.94 19 GLN B C 1
ATOM 1663 O O . GLN B 1 19 ? 10.648 -4.262 -17.281 1 96.94 19 GLN B O 1
ATOM 1668 N N . ARG B 1 20 ? 12.531 -5.078 -18.047 1 97.75 20 ARG B N 1
ATOM 1669 C CA . ARG B 1 20 ? 11.93 -5.484 -19.312 1 97.75 20 ARG B CA 1
ATOM 1670 C C . ARG B 1 20 ? 10.828 -6.516 -19.094 1 97.75 20 ARG B C 1
ATOM 1672 O O . ARG B 1 20 ? 9.719 -6.375 -19.609 1 97.75 20 ARG B O 1
ATOM 1679 N N . LEU B 1 21 ? 11.117 -7.543 -18.297 1 97.94 21 LEU B N 1
ATOM 1680 C CA . LEU B 1 21 ? 10.164 -8.617 -18.047 1 97.94 21 LEU B CA 1
ATOM 1681 C C . LEU B 1 21 ? 8.93 -8.086 -17.328 1 97.94 21 LEU B C 1
ATOM 1683 O O . LEU B 1 21 ? 7.809 -8.516 -17.609 1 97.94 21 LEU B O 1
ATOM 1687 N N . LEU B 1 22 ? 9.148 -7.129 -16.469 1 96.69 22 LEU B N 1
ATOM 1688 C CA . LEU B 1 22 ? 8.047 -6.605 -15.672 1 96.69 22 LEU B CA 1
ATOM 1689 C C . LEU B 1 22 ? 7.062 -5.832 -16.547 1 96.69 22 LEU B C 1
ATOM 1691 O O . LEU B 1 22 ? 5.93 -5.57 -16.125 1 96.69 22 LEU B O 1
ATOM 1695 N N . GLU B 1 23 ? 7.434 -5.441 -17.703 1 94.94 23 GLU B N 1
ATOM 1696 C CA . GLU B 1 23 ? 6.547 -4.703 -18.594 1 94.94 23 GLU B CA 1
ATOM 1697 C C . GLU B 1 23 ? 5.387 -5.578 -19.062 1 94.94 23 GLU B C 1
ATOM 1699 O O . GLU B 1 23 ? 4.297 -5.074 -19.344 1 94.94 23 GLU B O 1
ATOM 1704 N N . THR B 1 24 ? 5.625 -6.891 -19.078 1 93.69 24 THR B N 1
ATOM 1705 C CA . THR B 1 24 ? 4.613 -7.746 -19.688 1 93.69 24 THR B CA 1
ATOM 1706 C C . THR B 1 24 ? 4.289 -8.93 -18.781 1 93.69 24 THR B C 1
ATOM 1708 O O . THR B 1 24 ? 3.326 -9.656 -19.031 1 93.69 24 THR B O 1
ATOM 1711 N N . THR B 1 25 ? 5.121 -9.148 -17.781 1 93.88 25 THR B N 1
ATOM 1712 C CA . THR B 1 25 ? 4.977 -10.32 -16.922 1 93.88 25 THR B CA 1
ATOM 1713 C C . THR B 1 25 ? 4.891 -9.906 -15.453 1 93.88 25 THR B C 1
ATOM 1715 O O . THR B 1 25 ? 5.641 -9.039 -15 1 93.88 25 THR B O 1
ATOM 1718 N N . HIS B 1 26 ? 3.938 -10.5 -14.688 1 91.69 26 HIS B N 1
ATOM 1719 C CA . HIS B 1 26 ? 3.883 -10.281 -13.25 1 91.69 26 HIS B CA 1
ATOM 1720 C C . HIS B 1 26 ? 5.121 -10.844 -12.562 1 91.69 26 HIS B C 1
ATOM 1722 O O . HIS B 1 26 ? 5.637 -11.891 -12.961 1 91.69 26 HIS B O 1
ATOM 1728 N N . PHE B 1 27 ? 5.535 -10.219 -11.531 1 93.12 27 PHE B N 1
ATOM 1729 C CA . PHE B 1 27 ? 6.828 -10.555 -10.945 1 93.12 27 PHE B CA 1
ATOM 1730 C C . PHE B 1 27 ? 6.832 -11.984 -10.422 1 93.12 27 PHE B C 1
ATOM 1732 O O . PHE B 1 27 ? 7.871 -12.648 -10.422 1 93.12 27 PHE B O 1
ATOM 1739 N N . ARG B 1 28 ? 5.719 -12.523 -10.055 1 89.75 28 ARG B N 1
ATOM 1740 C CA . ARG B 1 28 ? 5.641 -13.867 -9.516 1 89.75 28 ARG B CA 1
ATOM 1741 C C . ARG B 1 28 ? 5.902 -14.914 -10.594 1 89.75 28 ARG B C 1
ATOM 1743 O O . ARG B 1 28 ? 6.309 -16.031 -10.297 1 89.75 28 ARG B O 1
ATOM 1750 N N . ASP B 1 29 ? 5.664 -14.539 -11.758 1 93.19 29 ASP B N 1
ATOM 1751 C CA . ASP B 1 29 ? 5.785 -15.484 -12.867 1 93.19 29 ASP B CA 1
ATOM 1752 C C . ASP B 1 29 ? 7.168 -15.406 -13.508 1 93.19 29 ASP B C 1
ATOM 1754 O O . ASP B 1 29 ? 7.5 -16.203 -14.383 1 93.19 29 ASP B O 1
ATOM 1758 N N . ILE B 1 30 ? 7.918 -14.43 -13.148 1 96.69 30 ILE B N 1
ATOM 1759 C CA . ILE B 1 30 ? 9.297 -14.336 -13.617 1 96.69 30 ILE B CA 1
ATOM 1760 C C . ILE B 1 30 ? 10.148 -15.398 -12.93 1 96.69 30 ILE B C 1
ATOM 1762 O O . ILE B 1 30 ? 10.016 -15.633 -11.727 1 96.69 30 ILE B O 1
ATOM 1766 N N . THR B 1 31 ? 10.984 -16.094 -13.695 1 97.06 31 THR B N 1
ATOM 1767 C CA . THR B 1 31 ? 11.82 -17.141 -13.125 1 97.06 31 THR B CA 1
ATOM 1768 C C . THR B 1 31 ? 13.305 -16.828 -13.305 1 97.06 31 THR B C 1
ATOM 1770 O O . THR B 1 31 ? 13.672 -16.078 -14.211 1 97.06 31 THR B O 1
ATOM 1773 N N . ILE B 1 32 ? 14.055 -17.469 -12.477 1 97.62 32 ILE B N 1
ATOM 1774 C CA . ILE B 1 32 ? 15.5 -17.328 -12.578 1 97.62 32 ILE B CA 1
ATOM 1775 C C . ILE B 1 32 ? 15.984 -17.922 -13.906 1 97.62 32 ILE B C 1
ATOM 1777 O O . ILE B 1 32 ? 16.906 -17.375 -14.531 1 97.62 32 ILE B O 1
ATOM 1781 N N . ASP B 1 33 ? 15.359 -18.953 -14.352 1 97.94 33 ASP B N 1
ATOM 1782 C CA . ASP B 1 33 ? 15.695 -19.562 -15.633 1 97.94 33 ASP B CA 1
ATOM 1783 C C . ASP B 1 33 ? 15.516 -18.578 -16.781 1 97.94 33 ASP B C 1
ATOM 17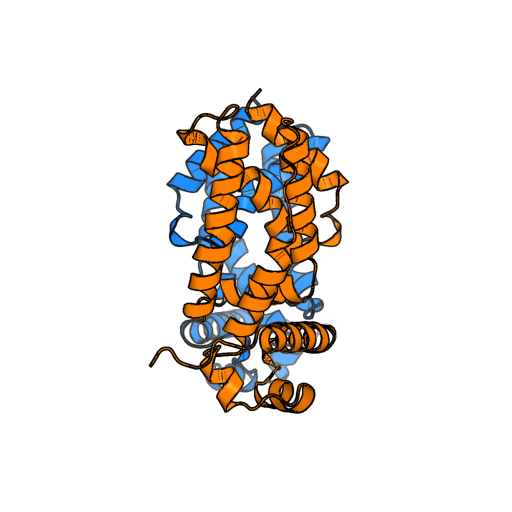85 O O . ASP B 1 33 ? 16.391 -18.453 -17.641 1 97.94 33 ASP B O 1
ATOM 1789 N N . GLN B 1 34 ? 14.445 -17.906 -16.75 1 97.75 34 GLN B N 1
ATOM 1790 C CA . GLN B 1 34 ? 14.164 -16.906 -17.781 1 97.75 34 GLN B CA 1
ATOM 1791 C C . GLN B 1 34 ? 15.211 -15.805 -17.781 1 97.75 34 GLN B C 1
ATOM 1793 O O . GLN B 1 34 ? 15.711 -15.414 -18.828 1 97.75 34 GLN B O 1
ATOM 1798 N N . ILE B 1 35 ? 15.523 -15.312 -16.609 1 98.12 35 ILE B N 1
ATOM 1799 C CA . ILE B 1 35 ? 16.516 -14.25 -16.469 1 98.12 35 ILE B CA 1
ATOM 1800 C C . ILE B 1 35 ? 17.875 -14.734 -16.984 1 98.12 35 ILE B C 1
ATOM 1802 O O . ILE B 1 35 ? 18.531 -14.039 -17.75 1 98.12 35 ILE B O 1
ATOM 1806 N N . SER B 1 36 ? 18.234 -15.93 -16.562 1 98.44 36 SER B N 1
ATOM 1807 C CA . SER B 1 36 ? 19.484 -16.531 -16.969 1 98.44 36 SER B CA 1
ATOM 1808 C C . SER B 1 36 ? 19.562 -16.672 -18.484 1 98.44 36 SER B C 1
ATOM 1810 O O . SER B 1 36 ? 20.531 -16.234 -19.125 1 98.44 36 SER B O 1
ATOM 1812 N N . GLU B 1 37 ? 18.578 -17.172 -19.047 1 98.31 37 GLU B N 1
ATOM 1813 C CA . GLU B 1 37 ? 18.531 -17.406 -20.484 1 98.31 37 GLU B CA 1
ATOM 1814 C C . GLU B 1 37 ? 18.578 -16.094 -21.266 1 98.31 37 GLU B C 1
ATOM 1816 O O . GLU B 1 37 ? 19.359 -15.961 -22.219 1 98.31 37 GLU B O 1
ATOM 1821 N N . ASN B 1 38 ? 17.844 -15.148 -20.875 1 98.06 38 ASN B N 1
ATOM 1822 C CA . ASN B 1 38 ? 17.734 -13.883 -21.578 1 98.06 38 ASN B CA 1
ATOM 1823 C C . ASN B 1 38 ? 19.031 -13.07 -21.5 1 98.06 38 ASN B C 1
ATOM 1825 O O . ASN B 1 38 ? 19.359 -12.305 -22.406 1 98.06 38 ASN B O 1
ATOM 1829 N N . THR B 1 39 ? 19.75 -13.234 -20.406 1 97.69 39 THR B N 1
ATOM 1830 C CA . THR B 1 39 ? 20.906 -12.375 -20.156 1 97.69 39 THR B CA 1
ATOM 1831 C C . THR B 1 39 ? 22.203 -13.109 -20.531 1 97.69 39 THR B C 1
ATOM 1833 O O . THR B 1 39 ? 23.25 -12.477 -20.672 1 97.69 39 THR B O 1
ATOM 1836 N N . GLY B 1 40 ? 22.156 -14.414 -20.484 1 97.62 40 GLY B N 1
ATOM 1837 C CA . GLY B 1 40 ? 23.344 -15.219 -20.688 1 97.62 40 GLY B CA 1
ATOM 1838 C C . GLY B 1 40 ? 24.172 -15.406 -19.422 1 97.62 40 GLY B C 1
ATOM 1839 O O . GLY B 1 40 ? 25.281 -15.945 -19.469 1 97.62 40 GLY B O 1
ATOM 1840 N N . ILE B 1 41 ? 23.656 -14.945 -18.359 1 97.69 41 ILE B N 1
ATOM 1841 C CA . ILE B 1 41 ? 24.328 -15.109 -17.078 1 97.69 41 ILE B CA 1
ATOM 1842 C C . ILE B 1 41 ? 23.875 -16.406 -16.406 1 97.69 41 ILE B C 1
ATOM 1844 O O . ILE B 1 41 ? 22.672 -16.672 -16.312 1 97.69 41 ILE B O 1
ATOM 1848 N N . SER B 1 42 ? 24.797 -17.188 -15.922 1 97.19 42 SER B N 1
ATOM 1849 C CA . SER B 1 42 ? 24.453 -18.5 -15.375 1 97.19 42 SER B CA 1
ATOM 1850 C C . SER B 1 42 ? 23.656 -18.375 -14.086 1 97.19 42 SER B C 1
ATOM 1852 O O . SER B 1 42 ? 23.812 -17.391 -13.344 1 97.19 42 SER B O 1
ATOM 1854 N N . LYS B 1 43 ? 22.844 -19.359 -13.789 1 97.5 43 LYS B N 1
ATOM 1855 C CA . LYS B 1 43 ? 22.094 -19.406 -12.539 1 97.5 43 LYS B CA 1
ATOM 1856 C C . LYS B 1 43 ? 23.031 -19.391 -11.336 1 97.5 43 LYS B C 1
ATOM 1858 O O . LYS B 1 43 ? 22.734 -18.75 -10.328 1 97.5 43 LYS B O 1
ATOM 1863 N N . ALA B 1 44 ? 24.125 -20.078 -11.461 1 96.75 44 ALA B N 1
ATOM 1864 C CA . ALA B 1 44 ? 25.094 -20.109 -10.375 1 96.75 44 ALA B CA 1
ATOM 1865 C C . ALA B 1 44 ? 25.594 -18.719 -10.039 1 96.75 44 ALA B C 1
ATOM 1867 O O . ALA B 1 44 ? 25.688 -18.344 -8.859 1 96.75 44 ALA B O 1
ATOM 1868 N N . THR B 1 45 ? 25.859 -17.938 -11.07 1 96.69 45 THR B N 1
ATOM 1869 C CA . THR B 1 45 ? 26.312 -16.578 -10.883 1 96.69 45 THR B CA 1
ATOM 1870 C C . THR B 1 45 ? 25.234 -15.734 -10.219 1 96.69 45 THR B C 1
ATOM 1872 O O . THR B 1 45 ? 25.516 -14.953 -9.297 1 96.69 45 THR B O 1
ATOM 1875 N N . ILE B 1 46 ? 23.969 -15.914 -10.625 1 97.44 46 ILE B N 1
ATOM 1876 C CA . ILE B 1 46 ? 22.844 -15.156 -10.086 1 97.44 46 ILE B CA 1
ATOM 1877 C C . ILE B 1 46 ? 22.641 -15.492 -8.617 1 97.44 46 ILE B C 1
ATOM 1879 O O . ILE B 1 46 ? 22.5 -14.602 -7.777 1 97.44 46 ILE B O 1
ATOM 1883 N N . TYR B 1 47 ? 22.797 -16.75 -8.266 1 96.31 47 TYR B N 1
ATOM 1884 C CA . TYR B 1 47 ? 22.531 -17.203 -6.91 1 96.31 47 TYR B CA 1
ATOM 1885 C C . TYR B 1 47 ? 23.656 -16.828 -5.965 1 96.31 47 TYR B C 1
ATOM 1887 O O . TYR B 1 47 ? 23.469 -16.797 -4.746 1 96.31 47 TYR B O 1
ATOM 1895 N N . ARG B 1 48 ? 24.766 -16.609 -6.52 1 95.81 48 ARG B N 1
ATOM 1896 C CA . ARG B 1 48 ? 25.844 -16.094 -5.699 1 95.81 48 ARG B CA 1
ATOM 1897 C C . ARG B 1 48 ? 25.547 -14.68 -5.223 1 95.81 48 ARG B C 1
ATOM 1899 O O . ARG B 1 48 ? 25.984 -14.273 -4.141 1 95.81 48 ARG B O 1
ATOM 1906 N N . ARG B 1 49 ? 24.703 -14.023 -5.984 1 94.69 49 ARG B N 1
ATOM 1907 C CA . ARG B 1 49 ? 24.453 -12.609 -5.711 1 94.69 49 ARG B CA 1
ATOM 1908 C C . ARG B 1 49 ? 23.125 -12.414 -4.988 1 94.69 49 ARG B C 1
ATOM 1910 O O . ARG B 1 49 ? 23 -11.539 -4.129 1 94.69 49 ARG B O 1
ATOM 1917 N N . TRP B 1 50 ? 22.188 -13.141 -5.387 1 95.69 50 TRP B N 1
ATOM 1918 C CA . TRP B 1 50 ? 20.844 -13 -4.852 1 95.69 50 TRP B CA 1
ATOM 1919 C C . TRP B 1 50 ? 20.266 -14.359 -4.477 1 95.69 50 TRP B C 1
ATOM 1921 O O . TRP B 1 50 ? 20.438 -15.336 -5.203 1 95.69 50 TRP B O 1
ATOM 1931 N N . LYS B 1 51 ? 19.516 -14.391 -3.424 1 94.31 51 LYS B N 1
ATOM 1932 C CA . LYS B 1 51 ? 18.953 -15.641 -2.924 1 94.31 51 LYS B CA 1
ATOM 1933 C C . LYS B 1 51 ? 17.703 -16.031 -3.705 1 94.31 51 LYS B C 1
ATOM 1935 O O . LYS B 1 51 ? 17.359 -17.219 -3.795 1 94.31 51 LYS B O 1
ATOM 1940 N N . ASP B 1 52 ? 17 -15.008 -4.258 1 94.25 52 ASP B N 1
ATOM 1941 C CA . ASP B 1 52 ? 15.742 -15.25 -4.961 1 94.25 52 ASP B CA 1
ATOM 1942 C C . ASP B 1 52 ? 15.359 -14.062 -5.84 1 94.25 52 ASP B C 1
ATOM 1944 O O . ASP B 1 52 ? 16.062 -13.047 -5.859 1 94.25 52 ASP B O 1
ATOM 1948 N N . LYS B 1 53 ? 14.336 -14.164 -6.602 1 94.31 53 LYS B N 1
ATOM 1949 C CA . LYS B 1 53 ? 13.922 -13.133 -7.547 1 94.31 53 LYS B CA 1
ATOM 1950 C C . LYS B 1 53 ? 13.477 -11.867 -6.816 1 94.31 53 LYS B C 1
ATOM 1952 O O . LYS B 1 53 ? 13.648 -10.758 -7.324 1 94.31 53 LYS B O 1
ATOM 1957 N N . SER B 1 54 ? 12.836 -12 -5.633 1 95.88 54 SER B N 1
ATOM 1958 C CA . SER B 1 54 ? 12.414 -10.828 -4.871 1 95.88 54 SER B CA 1
ATOM 1959 C C . SER B 1 54 ? 13.609 -9.961 -4.484 1 95.88 54 SER B C 1
ATOM 1961 O O . SER B 1 54 ? 13.531 -8.734 -4.527 1 95.88 54 SER B O 1
ATOM 1963 N N . SER B 1 55 ? 14.672 -10.617 -4.148 1 96.31 55 SER B N 1
ATOM 1964 C CA . SER B 1 55 ? 15.898 -9.906 -3.811 1 96.31 55 SER B CA 1
ATOM 1965 C C . SER B 1 55 ? 16.453 -9.156 -5.02 1 96.31 55 SER B C 1
ATOM 1967 O O . SER B 1 55 ? 16.984 -8.047 -4.883 1 96.31 55 SER B O 1
ATOM 1969 N N . ILE B 1 56 ? 16.344 -9.75 -6.199 1 97.25 56 ILE B N 1
ATOM 1970 C CA . ILE B 1 56 ? 16.781 -9.094 -7.426 1 97.25 56 ILE B CA 1
ATOM 1971 C C . ILE B 1 56 ? 15.93 -7.852 -7.68 1 97.25 56 ILE B C 1
ATOM 1973 O O . ILE B 1 56 ? 16.469 -6.77 -7.941 1 97.25 56 ILE B O 1
ATOM 1977 N N . ILE B 1 57 ? 14.656 -8.023 -7.578 1 97.56 57 ILE B N 1
ATOM 1978 C CA . ILE B 1 57 ? 13.703 -6.941 -7.824 1 97.56 57 ILE B CA 1
ATOM 1979 C C . ILE B 1 57 ? 13.969 -5.797 -6.848 1 97.56 57 ILE B C 1
ATOM 1981 O O . ILE B 1 57 ? 14.016 -4.629 -7.25 1 97.56 57 ILE B O 1
ATOM 1985 N N . MET B 1 58 ? 14.18 -6.145 -5.621 1 97.19 58 MET B N 1
ATOM 1986 C CA . MET B 1 58 ? 14.453 -5.137 -4.602 1 97.19 58 MET B CA 1
ATOM 1987 C C . MET B 1 58 ? 15.75 -4.395 -4.898 1 97.19 58 MET B C 1
ATOM 1989 O O . MET B 1 58 ? 15.812 -3.17 -4.773 1 97.19 58 MET B O 1
ATOM 1993 N N . SER B 1 59 ? 16.719 -5.16 -5.301 1 96.06 59 SER B N 1
ATOM 1994 C CA . SER B 1 59 ? 18 -4.547 -5.637 1 96.06 59 SER B CA 1
ATOM 1995 C C . SER B 1 59 ? 17.875 -3.607 -6.828 1 96.06 59 SER B C 1
ATOM 1997 O O . SER B 1 59 ? 18.453 -2.521 -6.832 1 96.06 59 SER B O 1
ATOM 1999 N N . ALA B 1 60 ? 17.141 -4.008 -7.816 1 96.62 60 ALA B N 1
ATOM 2000 C CA . ALA B 1 60 ? 16.891 -3.162 -8.977 1 96.62 60 ALA B CA 1
ATOM 2001 C C . ALA B 1 60 ? 16.188 -1.874 -8.578 1 96.62 60 ALA B C 1
ATOM 2003 O O . ALA B 1 60 ? 16.516 -0.794 -9.078 1 96.62 60 ALA B O 1
ATOM 2004 N N . PHE B 1 61 ? 15.25 -1.959 -7.715 1 97.12 61 PHE B N 1
ATOM 2005 C CA . PHE B 1 61 ? 14.484 -0.824 -7.215 1 97.12 61 PHE B CA 1
ATOM 2006 C C . PHE B 1 61 ? 15.391 0.162 -6.484 1 97.12 61 PHE B C 1
ATOM 2008 O O . PHE B 1 61 ? 15.336 1.367 -6.738 1 97.12 61 PHE B O 1
ATOM 2015 N N . ILE B 1 62 ? 16.219 -0.364 -5.605 1 95.81 62 ILE B N 1
ATOM 2016 C CA . ILE B 1 62 ? 17.109 0.475 -4.805 1 95.81 62 ILE B CA 1
ATOM 2017 C C . ILE B 1 62 ? 18.078 1.207 -5.719 1 95.81 62 ILE B C 1
ATOM 2019 O O . ILE B 1 62 ? 18.344 2.4 -5.539 1 95.81 62 ILE B O 1
ATOM 2023 N N . GLU B 1 63 ? 18.547 0.452 -6.676 1 93.06 63 GLU B N 1
ATOM 2024 C CA . GLU B 1 63 ? 19.438 1.069 -7.648 1 93.06 63 GLU B CA 1
ATOM 2025 C C . GLU B 1 63 ? 18.75 2.213 -8.391 1 93.06 63 GLU B C 1
ATOM 2027 O O . GLU B 1 63 ? 19.328 3.289 -8.555 1 93.06 63 GLU B O 1
ATOM 2032 N N . GLN B 1 64 ? 17.594 2.055 -8.781 1 92.12 64 GLN B N 1
ATOM 2033 C CA . GLN B 1 64 ? 16.844 3.059 -9.531 1 92.12 64 GLN B CA 1
ATOM 2034 C C . GLN B 1 64 ? 16.5 4.254 -8.648 1 92.12 64 GLN B C 1
ATOM 2036 O O . GLN B 1 64 ? 16.453 5.391 -9.125 1 92.12 64 GLN B O 1
ATOM 2041 N N . SER B 1 65 ? 16.312 4.027 -7.395 1 90.88 65 SER B N 1
ATOM 2042 C CA . SER B 1 65 ? 15.883 5.07 -6.473 1 90.88 65 SER B CA 1
ATOM 2043 C C . SER B 1 65 ? 17.047 5.996 -6.105 1 90.88 65 SER B C 1
ATOM 2045 O O . SER B 1 65 ? 16.828 7.125 -5.66 1 90.88 65 SER B O 1
ATOM 2047 N N . GLN B 1 66 ? 18.328 5.523 -6.102 1 80.56 66 GLN B N 1
ATOM 2048 C CA . GLN B 1 66 ? 19.516 6.273 -5.707 1 80.56 66 GLN B CA 1
ATOM 2049 C C . GLN B 1 66 ? 19.844 7.363 -6.723 1 80.56 66 GLN B C 1
ATOM 2051 O O . GLN B 1 66 ? 20.562 8.312 -6.414 1 80.56 66 GLN B O 1
ATOM 2056 N N . TYR B 1 67 ? 19.406 7.184 -7.824 1 66.5 67 TYR B N 1
ATOM 2057 C CA . TYR B 1 67 ? 19.641 8.227 -8.82 1 66.5 67 TYR B CA 1
ATOM 2058 C C . TYR B 1 67 ? 18.875 9.492 -8.477 1 66.5 67 TYR B C 1
ATOM 2060 O O . TYR B 1 67 ? 19.062 10.531 -9.109 1 66.5 67 TYR B O 1
ATOM 2068 N N . ILE B 1 68 ? 18.219 9.477 -7.363 1 59.09 68 ILE B N 1
ATOM 2069 C CA . ILE B 1 68 ? 17.406 10.602 -6.918 1 59.09 68 ILE B CA 1
ATOM 2070 C C . ILE B 1 68 ? 18.266 11.57 -6.105 1 59.09 68 ILE B C 1
ATOM 2072 O O . ILE B 1 68 ? 18.547 11.32 -4.93 1 59.09 68 ILE B O 1
ATOM 2076 N N . VAL B 1 69 ? 19.234 12.273 -6.719 1 58.38 69 VAL B N 1
ATOM 2077 C CA . VAL B 1 69 ? 20.047 13.305 -6.082 1 58.38 69 VAL B CA 1
ATOM 2078 C C . VAL B 1 69 ? 19.156 14.438 -5.594 1 58.38 69 VAL B C 1
ATOM 2080 O O . VAL B 1 69 ? 18.344 14.977 -6.359 1 58.38 69 VAL B O 1
ATOM 2083 N N . ILE B 1 70 ? 19 14.547 -4.199 1 61.25 70 ILE B N 1
ATOM 2084 C CA . ILE B 1 70 ? 18.328 15.734 -3.67 1 61.25 70 ILE B CA 1
ATOM 2085 C C . ILE B 1 70 ? 19.297 16.922 -3.68 1 61.25 70 ILE B C 1
ATOM 2087 O O . ILE B 1 70 ? 20.391 16.828 -3.123 1 61.25 70 ILE B O 1
ATOM 2091 N N . HIS B 1 71 ? 19.016 17.781 -4.609 1 60.47 71 HIS B N 1
ATOM 2092 C CA . HIS B 1 71 ? 19.797 19.016 -4.598 1 60.47 71 HIS B CA 1
ATOM 2093 C C . HIS B 1 71 ? 19.406 19.906 -3.418 1 60.47 71 HIS B C 1
ATOM 2095 O O . HIS B 1 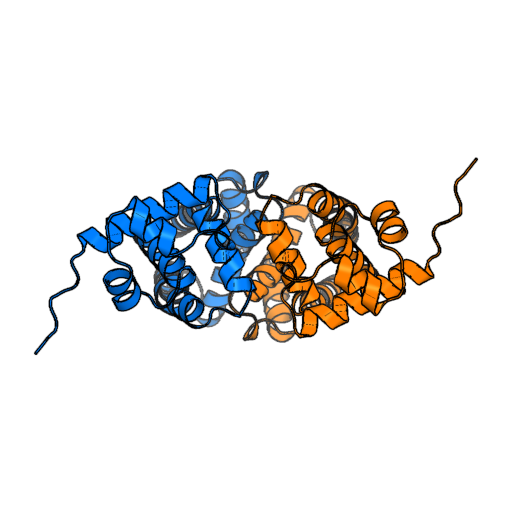71 ? 18.266 20.328 -3.297 1 60.47 71 HIS B O 1
ATOM 2101 N N . ASN B 1 72 ? 20.125 19.828 -2.385 1 64.19 72 ASN B N 1
ATOM 2102 C CA . ASN B 1 72 ? 19.875 20.734 -1.277 1 64.19 72 ASN B CA 1
ATOM 2103 C C . ASN B 1 72 ? 19.906 22.188 -1.737 1 64.19 72 ASN B C 1
ATOM 2105 O O . ASN B 1 72 ? 20.938 22.703 -2.148 1 64.19 72 ASN B O 1
ATOM 2109 N N . GLN B 1 73 ? 18.719 22.75 -2.049 1 67.19 73 GLN B N 1
ATOM 2110 C CA . GLN B 1 73 ? 18.609 24.156 -2.465 1 67.19 73 GLN B CA 1
ATOM 2111 C C . GLN B 1 73 ? 18.406 25.062 -1.263 1 67.19 73 GLN B C 1
ATOM 2113 O O . GLN B 1 73 ? 18.172 26.266 -1.424 1 67.19 73 GLN B O 1
ATOM 2118 N N . ASP B 1 74 ? 18.469 24.5 -0.122 1 77.06 74 ASP B N 1
ATOM 2119 C CA . ASP B 1 74 ? 18.266 25.25 1.117 1 77.06 74 ASP B CA 1
ATOM 2120 C C . ASP B 1 74 ? 16.859 25.828 1.171 1 77.06 74 ASP B C 1
ATOM 2122 O O . ASP B 1 74 ? 16.672 26.953 1.661 1 77.06 74 ASP B O 1
ATOM 2126 N N . ASN B 1 75 ? 15.906 25.312 0.45 1 90.06 75 ASN B N 1
ATOM 2127 C CA . ASN B 1 75 ? 14.477 25.609 0.512 1 90.06 75 ASN B CA 1
ATOM 2128 C C . ASN B 1 75 ? 13.664 24.359 0.88 1 90.06 75 ASN B C 1
ATOM 2130 O O . ASN B 1 75 ? 13.633 23.391 0.12 1 90.06 75 ASN B O 1
ATOM 2134 N N . LEU B 1 76 ? 13.078 24.438 2.035 1 91.88 76 LEU B N 1
ATOM 2135 C CA . LEU B 1 76 ? 12.398 23.297 2.617 1 91.88 76 LEU B CA 1
ATOM 2136 C C . LEU B 1 76 ? 11.344 22.734 1.661 1 91.88 76 LEU B C 1
ATOM 2138 O O . LEU B 1 76 ? 11.344 21.547 1.351 1 91.88 76 LEU B O 1
ATOM 2142 N N . TYR B 1 77 ? 10.445 23.641 1.185 1 93.88 77 TYR B N 1
ATOM 2143 C CA . TYR B 1 77 ? 9.367 23.219 0.297 1 93.88 77 TYR B CA 1
ATOM 2144 C C . TYR B 1 77 ? 9.922 22.578 -0.965 1 93.88 77 TYR B C 1
ATOM 2146 O O . TYR B 1 77 ? 9.484 21.484 -1.35 1 93.88 77 TYR B O 1
ATOM 2154 N N . ASP B 1 78 ? 10.867 23.156 -1.602 1 93.19 78 ASP B N 1
ATOM 2155 C CA . ASP B 1 78 ? 11.414 22.672 -2.865 1 93.19 78 ASP B CA 1
ATOM 2156 C C . ASP B 1 78 ? 12.102 21.312 -2.684 1 93.19 78 ASP B C 1
ATOM 2158 O O . ASP B 1 78 ? 11.961 20.422 -3.523 1 93.19 78 ASP B O 1
ATOM 2162 N N . ASP B 1 79 ? 12.797 21.25 -1.636 1 92.19 79 ASP B N 1
ATOM 2163 C CA . ASP B 1 79 ? 13.492 19.984 -1.358 1 92.19 79 ASP B CA 1
ATOM 2164 C C . ASP B 1 79 ? 12.508 18.844 -1.125 1 92.19 79 ASP B C 1
ATOM 2166 O O . ASP B 1 79 ? 12.656 17.766 -1.699 1 92.19 79 ASP B O 1
ATOM 2170 N N . LEU B 1 80 ? 11.492 19.109 -0.348 1 94.75 80 LEU B N 1
ATOM 2171 C CA . LEU B 1 80 ? 10.492 18.094 -0.061 1 94.75 80 LEU B CA 1
ATOM 2172 C C . LEU B 1 80 ? 9.68 17.766 -1.311 1 94.75 80 LEU B C 1
ATOM 2174 O O . LEU B 1 80 ? 9.422 16.594 -1.595 1 94.75 80 LEU B O 1
ATOM 2178 N N . PHE B 1 81 ? 9.336 18.781 -2.039 1 95.75 81 PHE B N 1
ATOM 2179 C CA . PHE B 1 81 ? 8.531 18.594 -3.246 1 95.75 81 PHE B CA 1
ATOM 2180 C C . PHE B 1 81 ? 9.273 17.719 -4.254 1 95.75 81 PHE B C 1
ATOM 2182 O O . PHE B 1 81 ? 8.711 16.766 -4.785 1 95.75 81 PHE B O 1
ATOM 2189 N N . GLN B 1 82 ? 10.5 18 -4.504 1 93.12 82 GLN B N 1
ATOM 2190 C CA . GLN B 1 82 ? 11.297 17.234 -5.457 1 93.12 82 GLN B CA 1
ATOM 2191 C C . GLN B 1 82 ? 11.445 15.789 -5.012 1 93.12 82 GLN B C 1
ATOM 2193 O O . GLN B 1 82 ? 11.383 14.867 -5.832 1 93.12 82 GLN B O 1
ATOM 2198 N N . PHE B 1 83 ? 11.641 15.656 -3.732 1 93 83 PHE B N 1
ATOM 2199 C CA . PHE B 1 83 ? 11.758 14.312 -3.174 1 93 83 PHE B CA 1
ATOM 2200 C C . PHE B 1 83 ? 10.469 13.523 -3.391 1 93 83 PHE B C 1
ATOM 2202 O O . PHE B 1 83 ? 10.5 12.383 -3.857 1 93 83 PHE B O 1
ATOM 2209 N N . LEU B 1 84 ? 9.352 14.102 -3.113 1 95.44 84 LEU B N 1
ATOM 2210 C CA . LEU B 1 84 ? 8.055 13.445 -3.227 1 95.44 84 LEU B CA 1
ATOM 2211 C C . LEU B 1 84 ? 7.734 13.125 -4.68 1 95.44 84 LEU B C 1
ATOM 2213 O O . LEU B 1 84 ? 7.16 12.07 -4.977 1 95.44 84 LEU B O 1
ATOM 2217 N N . VAL B 1 85 ? 8.086 13.953 -5.566 1 95.25 85 VAL B N 1
ATOM 2218 C CA . VAL B 1 85 ? 7.871 13.727 -6.988 1 95.25 85 VAL B CA 1
ATOM 2219 C C . VAL B 1 85 ? 8.688 12.516 -7.449 1 95.25 85 VAL B C 1
ATOM 2221 O O . VAL B 1 85 ? 8.195 11.68 -8.211 1 95.25 85 VAL B O 1
ATOM 2224 N N . LYS B 1 86 ? 9.844 12.422 -7 1 92.81 86 LYS B N 1
ATOM 2225 C CA . LYS B 1 86 ? 10.695 11.281 -7.355 1 92.81 86 LYS B CA 1
ATOM 2226 C C . LYS B 1 86 ? 10.102 9.977 -6.844 1 92.81 86 LYS B C 1
ATOM 2228 O O . LYS B 1 86 ? 10.102 8.969 -7.551 1 92.81 86 LYS B O 1
ATOM 2233 N N . ILE B 1 87 ? 9.664 10.039 -5.605 1 93.88 87 ILE B N 1
ATOM 2234 C CA . ILE B 1 87 ? 9.031 8.867 -5.016 1 93.88 87 ILE B CA 1
ATOM 2235 C C . ILE B 1 87 ? 7.812 8.469 -5.844 1 93.88 87 ILE B C 1
ATOM 2237 O O . ILE B 1 87 ? 7.668 7.301 -6.223 1 93.88 87 ILE B O 1
ATOM 2241 N N . LYS B 1 88 ? 7.012 9.398 -6.145 1 95.94 88 LYS B N 1
ATOM 2242 C CA . LYS B 1 88 ? 5.848 9.156 -6.992 1 95.94 88 LYS B CA 1
ATOM 2243 C C . LYS B 1 88 ? 6.254 8.492 -8.305 1 95.94 88 LYS B C 1
ATOM 2245 O O . LYS B 1 88 ? 5.66 7.488 -8.711 1 95.94 88 LYS B O 1
ATOM 2250 N N . ASP B 1 89 ? 7.266 8.953 -8.953 1 95.12 89 ASP B N 1
ATOM 2251 C CA . ASP B 1 89 ? 7.656 8.492 -10.281 1 95.12 89 ASP B CA 1
ATOM 2252 C C . ASP B 1 89 ? 8.141 7.043 -10.234 1 95.12 89 ASP B C 1
ATOM 2254 O O . ASP B 1 89 ? 7.836 6.25 -11.133 1 95.12 89 ASP B O 1
ATOM 2258 N N . ILE B 1 90 ? 8.812 6.734 -9.258 1 94.25 90 ILE B N 1
ATOM 2259 C CA . ILE B 1 90 ? 9.367 5.387 -9.195 1 94.25 90 ILE B CA 1
ATOM 2260 C C . ILE B 1 90 ? 8.266 4.391 -8.836 1 94.25 90 ILE B C 1
ATOM 2262 O O . ILE B 1 90 ? 8.18 3.311 -9.422 1 94.25 90 ILE B O 1
ATOM 2266 N N . TYR B 1 91 ? 7.391 4.75 -7.949 1 94 91 TYR B N 1
ATOM 2267 C CA . TYR B 1 91 ? 6.398 3.793 -7.477 1 94 91 TYR B CA 1
ATOM 2268 C C . TYR B 1 91 ? 5.258 3.648 -8.477 1 94 91 TYR B C 1
ATOM 2270 O O . TYR B 1 91 ? 4.461 2.711 -8.391 1 94 91 TYR B O 1
ATOM 2278 N N . LYS B 1 92 ? 5.168 4.496 -9.43 1 93.5 92 LYS B N 1
ATOM 2279 C CA . LYS B 1 92 ? 4.172 4.371 -10.484 1 93.5 92 LYS B CA 1
ATOM 2280 C C . LYS B 1 92 ? 4.637 3.391 -11.562 1 93.5 92 LYS B C 1
ATOM 2282 O O . LYS B 1 92 ? 3.85 2.994 -12.43 1 93.5 92 LYS B O 1
ATOM 2287 N N . THR B 1 93 ? 5.859 2.965 -11.523 1 93.94 93 THR B N 1
ATOM 2288 C CA . THR B 1 93 ? 6.379 1.991 -12.477 1 93.94 93 THR B CA 1
ATOM 2289 C C . THR B 1 93 ? 5.949 0.578 -12.094 1 93.94 93 THR B C 1
ATOM 2291 O O . THR B 1 93 ? 5.473 0.347 -10.977 1 93.94 93 THR B O 1
ATOM 2294 N N . LYS B 1 94 ? 6.164 -0.355 -13.039 1 94.19 94 LYS B N 1
ATOM 2295 C CA . LYS B 1 94 ? 5.906 -1.766 -12.766 1 94.19 94 LYS B CA 1
ATOM 2296 C C . LYS B 1 94 ? 6.844 -2.295 -11.68 1 94.19 94 LYS B C 1
ATOM 2298 O O . LYS B 1 94 ? 6.449 -3.125 -10.859 1 94.19 94 LYS B O 1
ATOM 2303 N N . LEU B 1 95 ? 8.016 -1.729 -11.75 1 95.94 95 LEU B N 1
ATOM 2304 C CA . LEU B 1 95 ? 9 -2.111 -10.742 1 95.94 95 LEU B CA 1
ATOM 2305 C C . LEU B 1 95 ? 8.547 -1.683 -9.352 1 95.94 95 LEU B C 1
ATOM 2307 O O . LEU B 1 95 ? 8.586 -2.477 -8.406 1 95.94 95 LEU B O 1
ATOM 2311 N N . GLY B 1 96 ? 8.078 -0.471 -9.211 1 94.88 96 GLY B N 1
ATOM 2312 C CA . GLY B 1 96 ? 7.574 0.018 -7.938 1 94.88 96 GLY B CA 1
ATOM 2313 C C . GLY B 1 96 ? 6.379 -0.77 -7.426 1 94.88 96 GLY B C 1
ATOM 2314 O O . GLY B 1 96 ? 6.289 -1.068 -6.234 1 94.88 96 GLY B O 1
ATOM 2315 N N . SER B 1 97 ? 5.535 -1.128 -8.312 1 92.69 97 SER B N 1
ATOM 2316 C CA . SER B 1 97 ? 4.363 -1.926 -7.961 1 92.69 97 SER B CA 1
ATOM 2317 C C . SER B 1 97 ? 4.77 -3.305 -7.453 1 92.69 97 SER B C 1
ATOM 2319 O O . SER B 1 97 ? 4.191 -3.812 -6.488 1 92.69 97 SER B O 1
ATOM 2321 N N . ALA B 1 98 ? 5.73 -3.875 -8.07 1 94.62 98 ALA B N 1
ATOM 2322 C CA . ALA B 1 98 ? 6.223 -5.184 -7.645 1 94.62 98 ALA B CA 1
ATOM 2323 C C . ALA B 1 98 ? 6.805 -5.117 -6.234 1 94.62 98 ALA B C 1
ATOM 2325 O O . ALA B 1 98 ? 6.57 -6.008 -5.414 1 94.62 98 ALA B O 1
ATOM 2326 N N . VAL B 1 99 ? 7.488 -4.078 -5.945 1 95.88 99 VAL B N 1
ATOM 2327 C CA . VAL B 1 99 ? 8.125 -3.912 -4.641 1 95.88 99 VAL B CA 1
ATOM 2328 C C . VAL B 1 99 ? 7.055 -3.771 -3.559 1 95.88 99 VAL B C 1
ATOM 2330 O O . VAL B 1 99 ? 7.156 -4.387 -2.494 1 95.88 99 VAL B O 1
ATOM 2333 N N . ILE B 1 100 ? 6.012 -3.037 -3.801 1 93.5 100 ILE B N 1
ATOM 2334 C CA . ILE B 1 100 ? 4.914 -2.875 -2.852 1 93.5 100 ILE B CA 1
ATOM 2335 C C . ILE B 1 100 ? 4.277 -4.234 -2.564 1 93.5 100 ILE B C 1
ATOM 2337 O O . ILE B 1 100 ? 4.016 -4.57 -1.408 1 93.5 100 ILE B O 1
ATOM 2341 N N . GLU B 1 101 ? 4.07 -4.988 -3.609 1 92.06 101 GLU B N 1
ATOM 2342 C CA . GLU B 1 101 ? 3.479 -6.312 -3.447 1 92.06 101 GLU B CA 1
ATOM 2343 C C . GLU B 1 101 ? 4.375 -7.219 -2.609 1 92.06 101 GLU B C 1
ATOM 2345 O O . GLU B 1 101 ? 3.887 -7.969 -1.759 1 92.06 101 GLU B O 1
ATOM 2350 N N . ILE B 1 102 ? 5.645 -7.129 -2.871 1 93.31 102 ILE B N 1
ATOM 2351 C CA . ILE B 1 102 ? 6.609 -7.934 -2.125 1 93.31 102 ILE B CA 1
ATOM 2352 C C . ILE B 1 102 ? 6.566 -7.547 -0.647 1 93.31 102 ILE B C 1
ATOM 2354 O O . ILE B 1 102 ? 6.535 -8.414 0.227 1 93.31 102 ILE B O 1
ATOM 2358 N N . LEU B 1 103 ? 6.5 -6.301 -0.345 1 92.81 103 LEU B N 1
ATOM 2359 C CA . LEU B 1 103 ? 6.531 -5.809 1.028 1 92.81 103 LEU B CA 1
ATOM 2360 C C . LEU B 1 103 ? 5.277 -6.234 1.786 1 92.81 103 LEU B C 1
ATOM 2362 O O . LEU B 1 103 ? 5.344 -6.559 2.973 1 92.81 103 LEU B O 1
ATOM 2366 N N . ILE B 1 104 ? 4.176 -6.273 1.136 1 89.75 104 ILE B N 1
ATOM 2367 C CA . ILE B 1 104 ? 2.908 -6.578 1.786 1 89.75 104 ILE B CA 1
ATOM 2368 C C . ILE B 1 104 ? 2.811 -8.078 2.045 1 89.75 104 ILE B C 1
ATOM 2370 O O . ILE B 1 104 ? 2.094 -8.516 2.949 1 89.75 104 ILE B O 1
ATOM 2374 N N . SER B 1 105 ? 3.434 -8.961 1.203 1 82.62 105 SER B N 1
ATOM 2375 C CA . SER B 1 105 ? 3.342 -10.414 1.329 1 82.62 105 SER B CA 1
ATOM 2376 C C . SER B 1 105 ? 3.984 -10.898 2.625 1 82.62 105 SER B C 1
ATOM 2378 O O . SER B 1 105 ? 3.627 -11.961 3.145 1 82.62 105 SER B O 1
ATOM 2380 N N . HIS B 1 106 ? 4.852 -10.148 3.26 1 76.12 106 HIS B N 1
ATOM 2381 C CA . HIS B 1 106 ? 5.551 -10.422 4.508 1 76.12 106 HIS B CA 1
ATOM 2382 C C . HIS B 1 106 ? 6.336 -11.719 4.426 1 76.12 106 HIS B C 1
ATOM 2384 O O . HIS B 1 106 ? 6.82 -12.227 5.441 1 76.12 106 HIS B O 1
ATOM 2390 N N . GLN B 1 107 ? 6.445 -12.344 3.316 1 73.94 107 GLN B N 1
ATOM 2391 C CA . GLN B 1 107 ? 7.094 -13.641 3.16 1 73.94 107 GLN B CA 1
ATOM 2392 C C . GLN B 1 107 ? 8.531 -13.484 2.658 1 73.94 107 GLN B C 1
ATOM 2394 O O . GLN B 1 107 ? 9.297 -14.445 2.645 1 73.94 107 GLN B O 1
ATOM 2399 N N . GLN B 1 108 ? 8.859 -12.336 2.324 1 82.56 108 GLN B N 1
ATOM 2400 C CA . GLN B 1 108 ? 10.172 -12.102 1.735 1 82.56 108 GLN B CA 1
ATOM 2401 C C . GLN B 1 108 ? 11.078 -11.328 2.689 1 82.56 108 GLN B C 1
ATOM 2403 O O . GLN B 1 108 ? 11.367 -10.148 2.459 1 82.56 108 GLN B O 1
ATOM 2408 N N . MET B 1 109 ? 11.656 -12.039 3.619 1 86.62 109 MET B N 1
ATOM 2409 C CA . MET B 1 109 ? 12.352 -11.406 4.738 1 86.62 109 MET B CA 1
ATOM 2410 C C . MET B 1 109 ? 13.602 -10.68 4.262 1 86.62 109 MET B C 1
ATOM 2412 O O . MET B 1 109 ? 13.852 -9.539 4.656 1 86.62 109 MET B O 1
ATOM 2416 N N . GLU B 1 110 ? 14.336 -11.367 3.418 1 91.25 110 GLU B N 1
ATOM 2417 C CA . GLU B 1 110 ? 15.57 -10.75 2.943 1 91.25 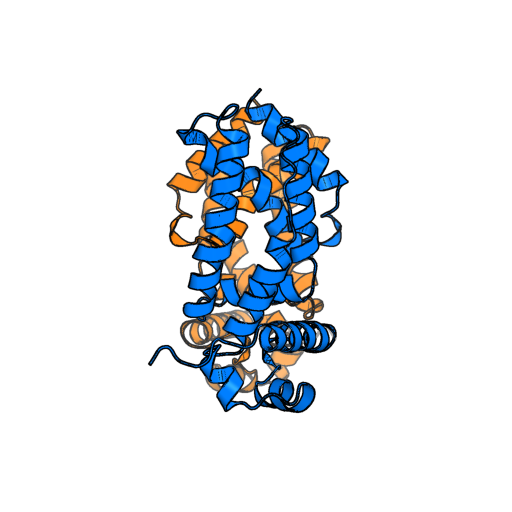110 GLU B CA 1
ATOM 2418 C C . GLU B 1 110 ? 15.289 -9.492 2.135 1 91.25 110 GLU B C 1
ATOM 2420 O O . GLU B 1 110 ? 15.938 -8.461 2.326 1 91.25 110 GLU B O 1
ATOM 2425 N N . ALA B 1 111 ? 14.383 -9.578 1.196 1 93.94 111 ALA B N 1
ATOM 2426 C CA . ALA B 1 111 ? 14.008 -8.422 0.392 1 93.94 111 ALA B CA 1
ATOM 2427 C C . ALA B 1 111 ? 13.516 -7.277 1.275 1 93.94 111 ALA B C 1
ATOM 2429 O O . ALA B 1 111 ? 13.883 -6.117 1.059 1 93.94 111 ALA B O 1
ATOM 2430 N N . ARG B 1 112 ? 12.758 -7.59 2.277 1 94.25 112 ARG B N 1
ATOM 2431 C CA . ARG B 1 112 ? 12.25 -6.59 3.207 1 94.25 112 ARG B CA 1
ATOM 2432 C C . ARG B 1 112 ? 13.391 -5.922 3.971 1 94.25 112 ARG B C 1
ATOM 2434 O O . ARG B 1 112 ? 13.414 -4.699 4.113 1 94.25 112 ARG B O 1
ATOM 2441 N N . GLU B 1 113 ? 14.281 -6.707 4.465 1 94.44 113 GLU B N 1
ATOM 2442 C CA . GLU B 1 113 ? 15.414 -6.168 5.211 1 94.44 113 GLU B CA 1
ATOM 2443 C C . GLU B 1 113 ? 16.25 -5.23 4.344 1 94.44 113 GLU B C 1
ATOM 2445 O O . GLU B 1 113 ? 16.672 -4.164 4.801 1 94.44 113 GLU B O 1
ATOM 2450 N N . THR B 1 114 ? 16.453 -5.688 3.129 1 94.94 114 THR B N 1
ATOM 2451 C CA . THR B 1 114 ? 17.203 -4.863 2.189 1 94.94 114 THR B CA 1
ATOM 2452 C C . THR B 1 114 ? 16.469 -3.551 1.92 1 94.94 114 THR B C 1
ATOM 2454 O O . THR B 1 114 ? 17.094 -2.484 1.908 1 94.94 114 THR B O 1
ATOM 2457 N N . PHE B 1 115 ? 15.219 -3.574 1.768 1 96.25 115 PHE B N 1
ATOM 2458 C CA . PHE B 1 115 ? 14.398 -2.381 1.572 1 96.25 115 PHE B CA 1
ATOM 2459 C C . PHE B 1 115 ? 14.516 -1.444 2.768 1 96.25 115 PHE B C 1
ATOM 2461 O O . PHE B 1 115 ? 14.789 -0.252 2.605 1 96.25 115 PHE B O 1
ATOM 2468 N N . MET B 1 116 ? 14.305 -1.996 3.936 1 94.94 116 MET B N 1
ATOM 2469 C CA . MET B 1 116 ? 14.289 -1.196 5.156 1 94.94 116 MET B CA 1
ATOM 2470 C C . MET B 1 116 ? 15.625 -0.488 5.359 1 94.94 116 MET B C 1
ATOM 2472 O O . MET B 1 116 ? 15.664 0.71 5.645 1 94.94 116 MET B O 1
ATOM 2476 N N . THR B 1 117 ? 16.656 -1.165 5.168 1 95.12 117 THR B N 1
ATOM 2477 C CA . THR B 1 117 ? 17.984 -0.633 5.477 1 95.12 117 THR B CA 1
ATOM 2478 C C . THR B 1 117 ? 18.469 0.299 4.367 1 95.12 117 THR B C 1
ATOM 2480 O O . THR B 1 117 ? 18.844 1.44 4.633 1 95.12 117 THR B O 1
ATOM 2483 N N . ASN B 1 118 ? 18.328 -0.136 3.123 1 94.81 118 ASN B N 1
ATOM 2484 C CA . ASN B 1 118 ? 19.016 0.542 2.029 1 94.81 118 ASN B CA 1
ATOM 2485 C C . ASN B 1 118 ? 18.109 1.562 1.344 1 94.81 118 ASN B C 1
ATOM 2487 O O . ASN B 1 118 ? 18.578 2.395 0.567 1 94.81 118 ASN B O 1
ATOM 2491 N N . TYR B 1 119 ? 16.875 1.537 1.716 1 95.06 119 TYR B N 1
ATOM 2492 C CA . TYR B 1 119 ? 15.961 2.486 1.082 1 95.06 119 TYR B CA 1
ATOM 2493 C C . TYR B 1 119 ? 15.188 3.281 2.125 1 95.06 119 TYR B C 1
ATOM 2495 O O . TYR B 1 119 ? 15.367 4.496 2.248 1 95.06 119 TYR B O 1
ATOM 2503 N N . PHE B 1 120 ? 14.43 2.662 2.871 1 94.5 120 PHE B N 1
ATOM 2504 C CA . PHE B 1 120 ? 13.508 3.342 3.771 1 94.5 120 PHE B CA 1
ATOM 2505 C C . PHE B 1 120 ? 14.266 4.133 4.828 1 94.5 120 PHE B C 1
ATOM 2507 O O . PHE B 1 120 ? 14.133 5.355 4.914 1 94.5 120 PHE B O 1
ATOM 2514 N N . ASN B 1 121 ? 15.133 3.48 5.609 1 94.56 121 ASN B N 1
ATOM 2515 C CA . ASN B 1 121 ? 15.867 4.145 6.684 1 94.56 121 ASN B CA 1
ATOM 2516 C C . ASN B 1 121 ? 16.844 5.184 6.141 1 94.56 121 ASN B C 1
ATOM 2518 O O . ASN B 1 121 ? 17.016 6.246 6.734 1 94.56 121 ASN B O 1
ATOM 2522 N N . HIS B 1 122 ? 17.422 4.863 5.102 1 93.06 122 HIS B N 1
ATOM 2523 C CA . HIS B 1 122 ? 18.344 5.809 4.48 1 93.06 122 HIS B CA 1
ATOM 2524 C C . HIS B 1 122 ? 17.641 7.098 4.086 1 93.06 122 HIS B C 1
ATOM 2526 O O . HIS B 1 122 ? 18.062 8.188 4.457 1 93.06 122 HIS B O 1
ATOM 2532 N N . ASN B 1 123 ? 16.531 6.965 3.346 1 92.31 123 ASN B N 1
ATOM 2533 C CA . ASN B 1 123 ? 15.789 8.141 2.889 1 92.31 123 ASN B CA 1
ATOM 2534 C C . ASN B 1 123 ? 15.211 8.922 4.059 1 92.31 123 ASN B C 1
ATOM 2536 O O . ASN B 1 123 ? 15.156 10.156 4.02 1 92.31 123 ASN B O 1
ATOM 2540 N N . ARG B 1 124 ? 14.797 8.266 5.047 1 93.44 124 ARG B N 1
ATOM 2541 C CA . ARG B 1 124 ? 14.281 8.938 6.234 1 93.44 124 ARG B CA 1
ATOM 2542 C C . ARG B 1 124 ? 15.359 9.789 6.895 1 93.44 124 ARG B C 1
ATOM 2544 O O . ARG B 1 124 ? 15.094 10.898 7.352 1 93.44 124 ARG B O 1
ATOM 2551 N N . LYS B 1 125 ? 16.547 9.258 6.969 1 93.06 125 LYS B N 1
ATOM 2552 C CA . LYS B 1 125 ? 17.656 10.016 7.531 1 93.06 125 LYS B CA 1
ATOM 2553 C C . LYS B 1 125 ? 17.922 11.289 6.73 1 93.06 125 LYS B C 1
ATOM 2555 O O . LYS B 1 125 ? 18.109 12.359 7.309 1 93.06 125 LYS B O 1
ATOM 2560 N N . VAL B 1 126 ? 17.891 11.164 5.457 1 90.94 126 VAL B N 1
ATOM 2561 C CA . VAL B 1 126 ? 18.078 12.312 4.578 1 90.94 126 VAL B CA 1
ATOM 2562 C C . VAL B 1 126 ? 16.969 13.344 4.82 1 90.94 126 VAL B C 1
ATOM 2564 O O . VAL B 1 126 ? 17.25 14.539 4.949 1 90.94 126 VAL B O 1
ATOM 2567 N N . LEU B 1 127 ? 15.789 12.938 4.93 1 93.44 127 LEU B N 1
ATOM 2568 C CA . LEU B 1 127 ? 14.648 13.828 5.121 1 93.44 127 LEU B CA 1
ATOM 2569 C C . LEU B 1 127 ? 14.719 14.516 6.48 1 93.44 127 LEU B C 1
ATOM 2571 O O . LEU B 1 127 ? 14.367 15.688 6.605 1 93.44 127 LEU B O 1
ATOM 2575 N N . LYS B 1 128 ? 15.125 13.766 7.445 1 93.94 128 LYS B N 1
ATOM 2576 C CA . LYS B 1 128 ? 15.281 14.359 8.766 1 93.94 128 LYS B CA 1
ATOM 2577 C C . LYS B 1 128 ? 16.297 15.492 8.75 1 93.94 128 LYS B C 1
ATOM 2579 O O . LYS B 1 128 ? 16.125 16.5 9.438 1 93.94 128 LYS B O 1
ATOM 2584 N N . GLU B 1 129 ? 17.297 15.32 7.957 1 91.19 129 GLU B N 1
ATOM 2585 C CA . GLU B 1 129 ? 18.281 16.375 7.812 1 91.19 129 GLU B CA 1
ATOM 2586 C C . GLU B 1 129 ? 17.688 17.609 7.148 1 91.19 129 GLU B C 1
ATOM 2588 O O . GLU B 1 129 ? 17.984 18.75 7.531 1 91.19 129 GLU B O 1
ATOM 2593 N N . ILE B 1 130 ? 16.828 17.375 6.25 1 90.06 130 ILE B N 1
ATOM 2594 C CA . ILE B 1 130 ? 16.203 18.453 5.504 1 90.06 130 ILE B CA 1
ATOM 2595 C C . ILE B 1 130 ? 15.258 19.219 6.422 1 90.06 130 ILE B C 1
ATOM 2597 O O . ILE B 1 130 ? 15.203 20.453 6.371 1 90.06 130 ILE B O 1
ATOM 2601 N N . VAL B 1 131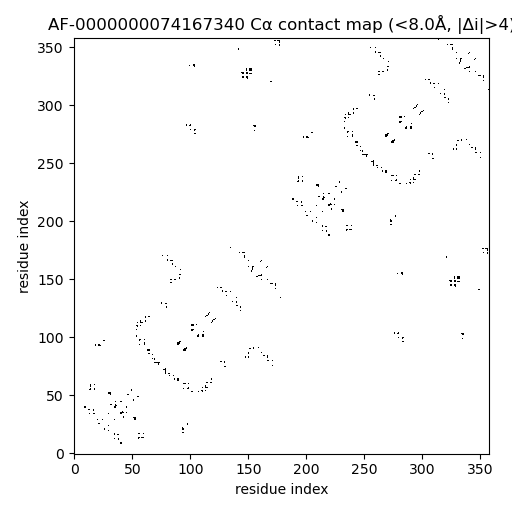 ? 14.578 18.516 7.34 1 93.38 131 VAL B N 1
ATOM 2602 C CA . VAL B 1 131 ? 13.492 19.172 8.062 1 93.38 131 VAL B CA 1
ATOM 2603 C C . VAL B 1 131 ? 13.984 19.609 9.445 1 93.38 131 VAL B C 1
ATOM 2605 O O . VAL B 1 131 ? 13.289 20.328 10.164 1 93.38 131 VAL B O 1
ATOM 2608 N N . ARG B 1 132 ? 15.203 19.203 9.883 1 92.31 132 ARG B N 1
ATOM 2609 C CA . ARG B 1 132 ? 15.719 19.344 11.242 1 92.31 132 ARG B CA 1
ATOM 2610 C C . ARG B 1 132 ? 15.641 20.797 11.703 1 92.31 132 ARG B C 1
ATOM 2612 O O . ARG B 1 132 ? 15.375 21.062 12.883 1 92.31 132 ARG B O 1
ATOM 2619 N N . LYS B 1 133 ? 15.805 21.766 10.805 1 90.88 133 LYS B N 1
ATOM 2620 C CA . LYS B 1 133 ? 15.828 23.172 11.188 1 90.88 133 LYS B CA 1
ATOM 2621 C C . LYS B 1 133 ? 14.414 23.734 11.305 1 90.88 133 LYS B C 1
ATOM 2623 O O . LYS B 1 133 ? 14.219 24.812 11.875 1 90.88 133 LYS B O 1
ATOM 2628 N N . HIS B 1 134 ? 13.445 23.031 10.836 1 90.81 134 HIS B N 1
ATOM 2629 C CA . HIS B 1 134 ? 12.109 23.609 10.703 1 90.81 134 HIS B CA 1
ATOM 2630 C C . HIS B 1 134 ? 11.102 22.859 11.578 1 90.81 134 HIS B C 1
ATOM 2632 O O . HIS B 1 134 ? 10.047 23.422 11.914 1 90.81 134 HIS B O 1
ATOM 2638 N N . ILE B 1 135 ? 11.461 21.562 11.906 1 92.19 135 ILE B N 1
ATOM 2639 C CA . ILE B 1 135 ? 10.539 20.703 12.633 1 92.19 135 ILE B CA 1
ATOM 2640 C C . ILE B 1 135 ? 11.227 20.141 13.867 1 92.19 135 ILE B C 1
ATOM 2642 O O . ILE B 1 135 ? 12.336 19.609 13.781 1 92.19 135 ILE B O 1
ATOM 2646 N N . GLN B 1 136 ? 10.531 20.234 15 1 93.06 136 GLN B N 1
ATOM 2647 C CA . GLN B 1 136 ? 11.086 19.688 16.234 1 93.06 136 GLN B CA 1
ATOM 2648 C C . GLN B 1 136 ? 11.359 18.188 16.109 1 93.06 136 GLN B C 1
ATOM 2650 O O . GLN B 1 136 ? 10.609 17.469 15.445 1 93.06 136 GLN B O 1
ATOM 2655 N N . GLU B 1 137 ? 12.383 17.734 16.719 1 94.44 137 GLU B N 1
ATOM 2656 C CA . GLU B 1 137 ? 12.867 16.359 16.594 1 94.44 137 GLU B CA 1
ATOM 2657 C C . GLU B 1 137 ? 11.758 15.359 16.891 1 94.44 137 GLU B C 1
ATOM 2659 O O . GLU B 1 137 ? 11.578 14.383 16.156 1 94.44 137 GLU B O 1
ATOM 2664 N N . GLU B 1 138 ? 10.961 15.648 17.859 1 93 138 GLU B N 1
ATOM 2665 C CA . GLU B 1 138 ? 9.938 14.703 18.312 1 93 138 GLU B CA 1
ATOM 2666 C C . GLU B 1 138 ? 8.797 14.602 17.312 1 93 138 GLU B C 1
ATOM 2668 O O . GLU B 1 138 ? 8.008 13.656 17.359 1 93 138 GLU B O 1
ATOM 2673 N N . GLU B 1 139 ? 8.766 15.57 16.359 1 92.62 139 GLU B N 1
ATOM 2674 C CA . GLU B 1 139 ? 7.656 15.617 15.406 1 92.62 139 GLU B CA 1
ATOM 2675 C C . GLU B 1 139 ? 8.109 15.211 14.008 1 92.62 139 GLU B C 1
ATOM 2677 O O . GLU B 1 139 ? 7.277 15.039 13.109 1 92.62 139 GLU B O 1
ATOM 2682 N N . GLN B 1 140 ? 9.367 14.992 13.836 1 95.44 140 GLN B N 1
ATOM 2683 C CA . GLN B 1 140 ? 9.922 14.805 12.5 1 95.44 140 GLN B CA 1
ATOM 2684 C C . GLN B 1 140 ? 9.422 13.508 11.867 1 95.44 140 GLN B C 1
ATOM 2686 O O . GLN B 1 140 ? 9.031 13.492 10.695 1 95.44 140 GLN B O 1
ATOM 2691 N N . ASP B 1 141 ? 9.375 12.438 12.672 1 95 141 ASP B N 1
ATOM 2692 C CA . ASP B 1 141 ? 8.953 11.148 12.133 1 95 141 ASP B CA 1
ATOM 2693 C C . ASP B 1 141 ? 7.508 11.203 11.641 1 95 141 ASP B C 1
ATOM 2695 O O . ASP B 1 141 ? 7.199 10.75 10.539 1 95 141 ASP B O 1
ATOM 2699 N N . LEU B 1 142 ? 6.684 11.742 12.445 1 94.75 142 LEU B N 1
ATOM 2700 C CA . LEU B 1 142 ? 5.273 11.828 12.07 1 94.75 142 LEU B CA 1
ATOM 2701 C C . LEU B 1 142 ? 5.074 12.789 10.906 1 94.75 142 LEU B C 1
ATOM 2703 O O . LEU B 1 142 ? 4.238 12.547 10.031 1 94.75 142 LEU B O 1
ATOM 2707 N N . PHE B 1 143 ? 5.797 13.898 10.898 1 95.06 143 PHE B N 1
ATOM 2708 C CA . PHE B 1 143 ? 5.746 14.836 9.781 1 95.06 143 PHE B CA 1
ATOM 2709 C C . PHE B 1 143 ? 6.094 14.141 8.469 1 95.06 143 PHE B C 1
ATOM 2711 O O . PHE B 1 143 ? 5.371 14.273 7.48 1 95.06 143 PHE B O 1
ATOM 2718 N N . ILE B 1 144 ? 7.145 13.344 8.508 1 96.19 144 ILE B N 1
ATOM 2719 C CA . ILE B 1 144 ? 7.605 12.633 7.316 1 96.19 144 ILE B CA 1
ATOM 2720 C C . ILE B 1 144 ? 6.551 11.617 6.883 1 96.19 144 ILE B C 1
ATOM 2722 O O . ILE B 1 144 ? 6.227 11.516 5.699 1 96.19 144 ILE B O 1
ATOM 2726 N N . ASP B 1 145 ? 5.977 10.883 7.848 1 96.38 145 ASP B N 1
ATOM 2727 C CA . ASP B 1 145 ? 4.902 9.953 7.52 1 96.38 145 ASP B CA 1
ATOM 2728 C C . ASP B 1 145 ? 3.742 10.672 6.832 1 96.38 145 ASP B C 1
ATOM 2730 O O . ASP B 1 145 ? 3.189 10.172 5.852 1 96.38 145 ASP B O 1
ATOM 2734 N N . LEU B 1 146 ? 3.436 11.82 7.297 1 95.75 146 LEU B N 1
ATOM 2735 C CA . LEU B 1 146 ? 2.264 12.547 6.816 1 95.75 146 LEU B CA 1
ATOM 2736 C C . LEU B 1 146 ? 2.451 12.977 5.363 1 95.75 146 LEU B C 1
ATOM 2738 O O . LEU B 1 146 ? 1.501 12.953 4.578 1 95.75 146 LEU B O 1
ATOM 2742 N N . ILE B 1 147 ? 3.645 13.32 4.973 1 95.94 147 ILE B N 1
ATOM 2743 C CA . ILE B 1 147 ? 3.812 13.844 3.621 1 95.94 147 ILE B CA 1
ATOM 2744 C C . ILE B 1 147 ? 4.043 12.688 2.65 1 95.94 147 ILE B C 1
ATOM 2746 O O . ILE B 1 147 ? 3.783 12.812 1.451 1 95.94 147 ILE B O 1
ATOM 2750 N N . PHE B 1 148 ? 4.457 11.539 3.135 1 95.56 148 PHE B N 1
ATOM 2751 C CA . PHE B 1 148 ? 4.797 10.445 2.238 1 95.56 148 PHE B CA 1
ATOM 2752 C C . PHE B 1 148 ? 3.627 9.477 2.105 1 95.56 148 PHE B C 1
ATOM 2754 O O . PHE B 1 148 ? 3.42 8.883 1.044 1 95.56 148 PHE B O 1
ATOM 2761 N N . SER B 1 149 ? 2.883 9.32 3.16 1 96.81 149 SER B N 1
ATOM 2762 C CA . SER B 1 149 ? 1.851 8.289 3.207 1 96.81 149 SER B CA 1
ATOM 2763 C C . SER B 1 149 ? 0.824 8.484 2.096 1 96.81 149 SER B C 1
ATOM 2765 O O . SER B 1 149 ? 0.372 7.512 1.484 1 96.81 149 SER B O 1
ATOM 2767 N N . PRO B 1 150 ? 0.46 9.734 1.734 1 97.06 150 PRO B N 1
ATOM 2768 C CA . PRO B 1 150 ? -0.524 9.891 0.662 1 97.06 150 PRO B CA 1
ATOM 2769 C C . PRO B 1 150 ? -0.007 9.414 -0.692 1 97.06 150 PRO B C 1
ATOM 2771 O O . PRO B 1 150 ? -0.795 9.008 -1.549 1 97.06 150 PRO B O 1
ATOM 2774 N N . ILE B 1 151 ? 1.242 9.453 -0.885 1 95.38 151 ILE B N 1
ATOM 2775 C CA . ILE B 1 151 ? 1.819 8.969 -2.135 1 95.38 151 ILE B CA 1
ATOM 2776 C C . ILE B 1 151 ? 1.615 7.457 -2.246 1 95.38 151 ILE B C 1
ATOM 2778 O O . ILE B 1 151 ? 1.075 6.973 -3.242 1 95.38 151 ILE B O 1
ATOM 2782 N N . TYR B 1 152 ? 1.971 6.789 -1.208 1 93.31 152 TYR B N 1
ATOM 2783 C CA . TYR B 1 152 ? 1.826 5.34 -1.19 1 93.31 152 TYR B CA 1
ATOM 2784 C C . TYR B 1 152 ? 0.36 4.934 -1.296 1 93.31 152 TYR B C 1
ATOM 2786 O O . TYR B 1 152 ? 0.016 4.012 -2.037 1 93.31 152 TYR B O 1
ATOM 2794 N N . PHE B 1 153 ? -0.443 5.656 -0.582 1 94.25 153 PHE B N 1
ATOM 2795 C CA . PHE B 1 153 ? -1.876 5.387 -0.567 1 94.25 153 PHE B CA 1
ATOM 2796 C C . PHE B 1 153 ? -2.463 5.508 -1.969 1 94.25 153 PHE B C 1
ATOM 2798 O O . PHE B 1 153 ? -3.197 4.621 -2.418 1 94.25 153 PHE B O 1
ATOM 2805 N N . ASN B 1 154 ? -2.127 6.555 -2.688 1 94.06 154 ASN B N 1
ATOM 2806 C CA . ASN B 1 154 ? -2.729 6.805 -3.992 1 94.06 154 ASN B CA 1
ATOM 2807 C C . ASN B 1 154 ? -2.201 5.832 -5.047 1 94.06 154 ASN B C 1
ATOM 2809 O O . ASN B 1 154 ? -2.924 5.469 -5.977 1 94.06 154 ASN B O 1
ATOM 2813 N N . ILE B 1 155 ? -1.025 5.426 -4.82 1 91.56 155 ILE B N 1
ATOM 2814 C CA . ILE B 1 155 ? -0.492 4.422 -5.734 1 91.56 155 ILE B CA 1
ATOM 2815 C C . ILE B 1 155 ? -1.353 3.162 -5.68 1 91.56 155 ILE B C 1
ATOM 2817 O O . ILE B 1 155 ? -1.588 2.516 -6.703 1 91.56 155 ILE B O 1
ATOM 2821 N N . LEU B 1 156 ? -1.866 2.873 -4.508 1 88.62 156 LEU B N 1
ATOM 2822 C CA . LEU B 1 156 ? -2.662 1.675 -4.27 1 88.62 156 LEU B CA 1
ATOM 2823 C C . LEU B 1 156 ? -4.113 1.896 -4.68 1 88.62 156 LEU B C 1
ATOM 2825 O O . LEU B 1 156 ? -4.73 1.02 -5.289 1 88.62 156 LEU B O 1
ATOM 2829 N N . ILE B 1 157 ? -4.645 3.041 -4.363 1 90.12 157 ILE B N 1
ATOM 2830 C CA . ILE B 1 157 ? -6.094 3.219 -4.375 1 90.12 157 ILE B CA 1
ATOM 2831 C C . ILE B 1 157 ? -6.504 4.031 -5.602 1 90.12 157 ILE B C 1
ATOM 2833 O O . ILE B 1 157 ? -7.398 3.629 -6.348 1 90.12 157 ILE B O 1
ATOM 2837 N N . LYS B 1 158 ? -5.852 5.145 -5.805 1 91.25 158 LYS B N 1
ATOM 2838 C CA . LYS B 1 158 ? -6.246 6.051 -6.879 1 91.25 158 LYS B CA 1
ATOM 2839 C C . LYS B 1 158 ? -5.023 6.633 -7.582 1 91.25 158 LYS B C 1
ATOM 2841 O O . LYS B 1 158 ? -4.801 7.844 -7.551 1 91.25 158 LYS B O 1
ATOM 2846 N N . PRO B 1 159 ? -4.363 5.785 -8.375 1 90.81 159 PRO B N 1
ATOM 2847 C CA . PRO B 1 159 ? -3.127 6.227 -9.023 1 90.81 159 PRO B CA 1
ATOM 2848 C C . PRO B 1 159 ? -3.348 7.391 -9.992 1 90.81 159 PRO B C 1
ATOM 2850 O O . PRO B 1 159 ? -2.441 8.203 -10.211 1 90.81 159 PRO B O 1
ATOM 2853 N N . GLU B 1 160 ? -4.516 7.551 -10.484 1 91.5 160 GLU B N 1
ATOM 2854 C CA . GLU B 1 160 ? -4.812 8.586 -11.469 1 91.5 160 GLU B CA 1
ATOM 2855 C C . GLU B 1 160 ? -4.852 9.969 -10.82 1 91.5 160 GLU B C 1
ATOM 2857 O O . GLU B 1 160 ? -4.695 10.984 -11.5 1 91.5 160 GLU B O 1
ATOM 2862 N N . THR B 1 161 ? -5.047 10.016 -9.5 1 93.62 161 THR B N 1
ATOM 2863 C CA . THR B 1 161 ? -5.152 11.281 -8.781 1 93.62 161 THR B CA 1
ATOM 2864 C C . THR B 1 161 ? -3.771 11.773 -8.359 1 93.62 161 THR B C 1
ATOM 2866 O O . THR B 1 161 ? -3.605 12.945 -8 1 93.62 161 THR B O 1
ATOM 2869 N N . LEU B 1 162 ? -2.811 10.867 -8.359 1 96.44 162 LEU B N 1
ATOM 2870 C CA . LEU B 1 162 ? -1.48 11.195 -7.859 1 96.44 162 LEU B CA 1
ATOM 2871 C C . LEU B 1 162 ? -0.638 11.859 -8.945 1 96.44 162 LEU B C 1
ATOM 2873 O O . LEU B 1 162 ? -0.034 11.18 -9.773 1 96.44 162 LEU B O 1
ATOM 2877 N N . ASP B 1 163 ? -0.694 13.164 -8.977 1 97.12 163 ASP B N 1
ATOM 2878 C CA . ASP B 1 163 ? 0.132 13.977 -9.867 1 97.12 163 ASP B CA 1
ATOM 2879 C C . ASP B 1 163 ? 0.814 15.109 -9.109 1 97.12 163 ASP B C 1
ATOM 2881 O O . ASP B 1 163 ? 0.731 15.172 -7.879 1 97.12 163 ASP B O 1
ATOM 2885 N N . LYS B 1 164 ? 1.55 15.914 -9.812 1 97.44 164 LYS B N 1
ATOM 2886 C CA . LYS B 1 164 ? 2.309 16.984 -9.18 1 97.44 164 LYS B CA 1
ATOM 2887 C C . LYS B 1 164 ? 1.385 17.953 -8.445 1 97.44 164 LYS B C 1
ATOM 2889 O O . LYS B 1 164 ? 1.737 18.469 -7.383 1 97.44 164 LYS B O 1
ATOM 2894 N N . ASN B 1 165 ? 0.272 18.188 -9 1 97.56 165 ASN B N 1
ATOM 2895 C CA . ASN B 1 165 ? -0.683 19.094 -8.367 1 97.56 165 ASN B CA 1
ATOM 2896 C C . ASN B 1 165 ? -1.183 18.531 -7.035 1 97.56 165 ASN B C 1
ATOM 2898 O O . ASN B 1 165 ? -1.316 19.281 -6.059 1 97.56 165 ASN B O 1
ATOM 2902 N N . TYR B 1 166 ? -1.472 17.281 -6.977 1 97.56 166 TYR B N 1
ATOM 2903 C CA . TYR B 1 166 ? -1.862 16.641 -5.734 1 97.56 166 TYR B CA 1
ATOM 2904 C C . TYR B 1 166 ? -0.779 16.797 -4.672 1 97.56 166 TYR B C 1
ATOM 2906 O O . TYR B 1 166 ? -1.072 17.125 -3.521 1 97.56 166 TYR B O 1
ATOM 2914 N N . ILE B 1 167 ? 0.452 16.578 -5.078 1 97.88 167 ILE B N 1
ATOM 2915 C CA . ILE B 1 167 ? 1.582 16.656 -4.16 1 97.88 167 ILE B CA 1
ATOM 2916 C C . ILE B 1 167 ? 1.729 18.078 -3.641 1 97.88 167 ILE B C 1
ATOM 2918 O O . ILE B 1 167 ? 1.956 18.297 -2.447 1 97.88 167 ILE B O 1
ATOM 2922 N N . LYS B 1 168 ? 1.558 19.016 -4.527 1 97.38 168 LYS B N 1
ATOM 2923 C CA . LYS B 1 168 ? 1.635 20.422 -4.148 1 97.38 168 LYS B CA 1
ATOM 2924 C C . LYS B 1 168 ? 0.587 20.766 -3.092 1 97.38 168 LYS B C 1
ATOM 2926 O O . LYS B 1 168 ? 0.909 21.359 -2.061 1 97.38 168 LYS B O 1
ATOM 2931 N N . LYS B 1 169 ? -0.63 20.391 -3.32 1 95.69 169 LYS B N 1
ATOM 2932 C CA . LYS B 1 169 ? -1.725 20.688 -2.398 1 95.69 169 LYS B CA 1
ATOM 2933 C C . LYS B 1 169 ? -1.493 20.016 -1.043 1 95.69 169 LYS B C 1
ATOM 2935 O O . LYS B 1 169 ? -1.652 20.656 0 1 95.69 169 LYS B O 1
ATOM 2940 N N . MET B 1 170 ? -1.114 18.812 -1.102 1 96.25 170 MET B N 1
ATOM 2941 C CA . MET B 1 170 ? -0.891 18.031 0.117 1 96.25 170 MET B CA 1
ATOM 2942 C C . MET B 1 170 ? 0.255 18.625 0.933 1 96.25 170 MET B C 1
ATOM 2944 O O . MET B 1 170 ? 0.114 18.859 2.137 1 96.25 170 MET B O 1
ATOM 2948 N N . LEU B 1 171 ? 1.374 18.891 0.257 1 96.44 171 LEU B N 1
ATOM 2949 C CA . LEU B 1 171 ? 2.549 19.422 0.938 1 96.44 171 LEU B CA 1
ATOM 2950 C C . LEU B 1 171 ? 2.254 20.797 1.545 1 96.44 171 LEU B C 1
ATOM 2952 O O . LEU B 1 171 ? 2.631 21.062 2.688 1 96.44 171 LEU B O 1
ATOM 2956 N N . ASN B 1 172 ? 1.52 21.641 0.839 1 94.25 172 ASN B N 1
ATOM 2957 C CA . ASN B 1 172 ? 1.126 22.953 1.355 1 94.25 172 ASN B CA 1
ATOM 2958 C C . ASN B 1 172 ? 0.258 22.812 2.604 1 94.25 172 ASN B C 1
ATOM 2960 O O . ASN B 1 172 ? 0.447 23.547 3.574 1 94.25 172 ASN B O 1
ATOM 2964 N N . GLN B 1 173 ? -0.609 21.891 2.551 1 92.19 173 GLN B N 1
ATOM 2965 C CA . GLN B 1 173 ? -1.509 21.688 3.684 1 92.19 173 GLN B CA 1
ATOM 2966 C C . GLN B 1 173 ? -0.749 21.203 4.914 1 92.19 173 GLN B C 1
ATOM 2968 O O . GLN B 1 173 ? -0.958 21.719 6.02 1 92.19 173 GLN B O 1
ATOM 2973 N N . VAL B 1 174 ? 0.148 20.297 4.746 1 93.5 174 VAL B N 1
ATOM 2974 C CA . VAL B 1 174 ? 0.877 19.719 5.871 1 93.5 174 VAL B CA 1
ATOM 2975 C C . VAL B 1 174 ? 1.829 20.766 6.453 1 93.5 174 VAL B C 1
ATOM 2977 O O . VAL B 1 174 ? 1.97 20.875 7.672 1 93.5 174 VAL B O 1
ATOM 2980 N N . LEU B 1 175 ? 2.426 21.547 5.566 1 91.69 175 LEU B N 1
ATOM 2981 C CA . LEU B 1 175 ? 3.381 22.547 6.031 1 91.69 175 LEU B CA 1
ATOM 2982 C C . LEU B 1 175 ? 2.672 23.672 6.766 1 91.69 175 LEU B C 1
ATOM 2984 O O . LEU B 1 175 ? 3.297 24.422 7.531 1 91.69 175 LEU B O 1
ATOM 2988 N N . ARG B 1 176 ? 1.413 23.797 6.516 1 83.69 176 ARG B N 1
ATOM 2989 C CA . ARG B 1 176 ? 0.636 24.797 7.258 1 83.69 176 ARG B CA 1
ATOM 2990 C C . ARG B 1 176 ? 0.535 24.406 8.734 1 83.69 176 ARG B C 1
ATOM 2992 O O . ARG B 1 176 ? 0.314 25.266 9.586 1 83.69 176 ARG B O 1
ATOM 2999 N N . ILE B 1 177 ? 0.597 23.094 9.008 1 71.69 177 ILE B N 1
ATOM 3000 C CA . ILE B 1 177 ? 0.543 22.609 10.383 1 71.69 177 ILE B CA 1
ATOM 3001 C C . ILE B 1 177 ? 1.716 23.172 11.18 1 71.69 177 ILE B C 1
ATOM 3003 O O . ILE B 1 177 ? 1.595 23.422 12.375 1 71.69 177 ILE B O 1
ATOM 3007 N N . TYR B 1 178 ? 2.812 23.453 10.547 1 66.44 178 TYR B N 1
ATOM 3008 C CA . TYR B 1 178 ? 4.051 23.766 11.258 1 66.44 178 TYR B CA 1
ATOM 3009 C C . TYR B 1 178 ? 4.406 25.25 11.109 1 66.44 178 TYR B C 1
ATOM 3011 O O . TYR B 1 178 ? 5.484 25.672 11.531 1 66.44 178 TYR B O 1
ATOM 3019 N N . HIS B 1 179 ? 3.494 25.891 10.445 1 63.03 179 HIS B N 1
ATOM 3020 C CA . HIS B 1 179 ? 3.629 27.344 10.469 1 63.03 179 HIS B CA 1
ATOM 3021 C C . HIS B 1 179 ? 2.547 27.984 11.336 1 63.03 179 HIS B C 1
ATOM 3023 O O . HIS B 1 179 ? 1.456 27.438 11.484 1 63.03 179 HIS B O 1
#

Nearest PDB structures (foldseek):
  3bjb-assembly3_E  TM=7.085E-01  e=1.092E-03  Rhodococcus jostii RHA1
  5cw8-assembly1_A  TM=6.569E-01  e=4.926E-03  Mycobacterium tuberculosis H37Rv
  2eh3-assembly1_A-2  TM=5.985E-01  e=3.076E-03  Aquifex aeolicus VF5
  5cxi-assembly1_B  TM=6.211E-01  e=5.673E-03  Mycobacterium tuberculosis H37Rv
  2hxo-assembly1_B  TM=6.570E-01  e=4.080E-03  Streptomyces coelicolor A3(2)

InterPro domains:
  IPR001647 DNA-binding HTH domain, TetR-type [PS50977] (8-68)
  IPR009057 Homedomain-like superfamily [SSF46689] (9-68)
  IPR036271 Tetracyclin repressor-like, C-terminal domain superfamily [SSF48498] (75-177)